Protein AF-A0A2D6X5B0-F1 (afdb_monomer)

Nearest PDB structures (foldseek):
  8q5n-assembly1_B  TM=5.889E-01  e=9.897E-06  Nitrolancea hollandica
  8rpx-assembly2_C  TM=5.430E-01  e=6.728E-06  Nitrolancea hollandica
  8rpx-assembly2_D  TM=4.961E-01  e=2.770E-05  Nitrolancea hollandica
  1ni0-assembly2_B  TM=4.542E-01  e=1.745E-01  Proteus vulgaris
  4cgx-assembly1_B  TM=4.520E-01  e=3.364E+00  Thogotovirus thogotoense

pLDDT: mean 84.43, std 16.23, range [32.66, 96.69]

Solvent-accessible surface area (backbone atoms only — not comparable to full-atom values): 10073 Å² total; per-residue (Å²): 111,49,80,39,44,50,34,72,69,37,53,48,55,39,50,54,46,38,71,76,52,65,63,90,58,93,59,93,46,71,74,66,50,34,41,54,42,47,53,32,46,54,50,48,24,64,71,62,65,33,42,79,40,101,53,90,36,27,38,31,33,29,89,94,61,55,30,26,27,67,44,52,43,80,30,94,62,85,88,55,54,80,43,72,46,70,45,53,54,88,56,71,78,44,75,41,54,26,41,34,35,27,39,31,36,75,85,60,48,35,36,30,46,42,36,43,45,44,46,70,57,42,70,71,69,34,46,78,47,49,53,69,40,69,45,90,83,38,53,99,90,50,86,44,57,36,90,46,44,26,35,33,38,40,38,72,75,32,57,92,60,93,52,72,82,74,44,88,82,64,74,48,77,62,78,83,130

Mean predicted aligned error: 6.84 Å

Radius of gyration: 15.63 Å; Cα contacts (8 Å, |Δi|>4): 320; chains: 1; bounding box: 44×35×38 Å

Structure (mmCIF, N/CA/C/O backbone):
data_AF-A0A2D6X5B0-F1
#
_entry.id   AF-A0A2D6X5B0-F1
#
loop_
_atom_site.group_PDB
_atom_site.id
_atom_site.type_symbol
_atom_site.label_atom_id
_atom_site.label_alt_id
_atom_site.label_comp_id
_atom_site.label_asym_id
_atom_site.label_entity_id
_atom_site.label_seq_id
_atom_site.pdbx_PDB_ins_code
_atom_site.Cartn_x
_atom_site.Cartn_y
_atom_site.Cartn_z
_atom_site.occupancy
_atom_site.B_iso_or_equiv
_atom_site.auth_seq_id
_atom_site.auth_comp_id
_atom_site.auth_asym_id
_atom_site.auth_atom_id
_atom_site.pdbx_PDB_model_num
ATOM 1 N N . MET A 1 1 ? -3.321 9.328 -7.054 1.00 88.69 1 MET A N 1
ATOM 2 C CA . MET A 1 1 ? -2.681 9.208 -5.714 1.00 88.69 1 MET A CA 1
ATOM 3 C C . MET A 1 1 ? -2.961 10.431 -4.836 1.00 88.69 1 MET A C 1
ATOM 5 O O . MET A 1 1 ? -3.151 11.514 -5.377 1.00 88.69 1 MET A O 1
ATOM 9 N N . LYS A 1 2 ? -2.938 10.296 -3.500 1.00 89.88 2 LYS A N 1
ATOM 10 C CA . LYS A 1 2 ? -3.141 11.397 -2.534 1.00 89.88 2 LYS A CA 1
ATOM 11 C C . LYS A 1 2 ? -2.098 11.389 -1.413 1.00 89.88 2 LYS A C 1
ATOM 13 O O . LYS A 1 2 ? -1.840 10.341 -0.833 1.00 89.88 2 LYS A O 1
ATOM 18 N N . LYS A 1 3 ? -1.519 12.555 -1.102 1.00 93.31 3 LYS A N 1
ATOM 19 C CA . LYS A 1 3 ? -0.468 12.740 -0.082 1.00 93.31 3 LYS A CA 1
ATOM 20 C C . LYS A 1 3 ? -1.051 13.098 1.291 1.00 93.31 3 LYS A C 1
ATOM 22 O O . LYS A 1 3 ? -1.929 13.951 1.385 1.00 93.31 3 LYS A O 1
ATOM 27 N N . PHE A 1 4 ? -0.477 12.520 2.342 1.00 92.44 4 PHE A N 1
ATOM 28 C CA . PHE A 1 4 ? -0.793 12.757 3.749 1.00 92.44 4 PHE A CA 1
ATOM 29 C C . PHE A 1 4 ? 0.478 13.109 4.523 1.00 92.44 4 PHE A C 1
ATOM 31 O O . PHE A 1 4 ? 1.520 12.485 4.326 1.00 92.44 4 PHE A O 1
ATOM 38 N N . LYS A 1 5 ? 0.387 14.101 5.416 1.00 94.44 5 LYS A N 1
ATOM 39 C CA . LYS A 1 5 ? 1.411 14.343 6.439 1.00 94.44 5 LYS A CA 1
ATOM 40 C C . LYS A 1 5 ? 1.073 13.524 7.677 1.00 94.44 5 LYS A C 1
ATOM 42 O O . LYS A 1 5 ? -0.063 13.586 8.152 1.00 94.44 5 LYS A O 1
ATOM 47 N N . ILE A 1 6 ? 2.061 12.811 8.198 1.00 92.94 6 ILE A N 1
ATOM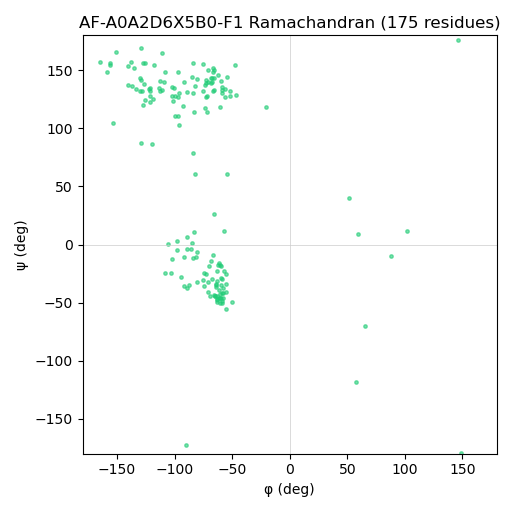 48 C CA . ILE A 1 6 ? 1.942 12.056 9.441 1.00 92.94 6 ILE A CA 1
ATOM 49 C C . ILE A 1 6 ? 2.407 12.964 10.578 1.00 92.94 6 ILE A C 1
ATOM 51 O O . ILE A 1 6 ? 3.533 13.459 10.567 1.00 92.94 6 ILE A O 1
ATOM 55 N N . SER A 1 7 ? 1.521 13.244 11.533 1.00 91.19 7 SER A N 1
ATOM 56 C CA . SER A 1 7 ? 1.882 14.028 12.715 1.00 91.19 7 SER A CA 1
ATOM 57 C C . SER A 1 7 ? 2.710 13.202 13.694 1.00 91.19 7 SER A C 1
ATOM 59 O O . SER A 1 7 ? 2.590 11.976 13.759 1.00 91.19 7 SER A O 1
ATOM 61 N N . SER A 1 8 ? 3.504 13.886 14.518 1.00 90.25 8 SER A N 1
ATOM 62 C CA . SER A 1 8 ? 4.283 13.242 15.576 1.00 90.25 8 SER A CA 1
ATOM 63 C C . SER A 1 8 ? 3.401 12.469 16.560 1.00 90.25 8 SER A C 1
ATOM 65 O O . SER A 1 8 ? 3.785 11.383 16.976 1.00 90.25 8 SER A O 1
ATOM 67 N N . SER A 1 9 ? 2.208 12.978 16.896 1.00 89.38 9 SER A N 1
ATOM 68 C CA .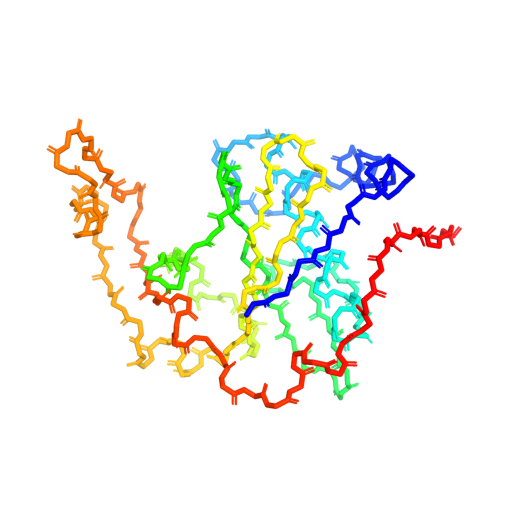 SER A 1 9 ? 1.262 12.283 17.782 1.00 89.38 9 SER A CA 1
ATOM 69 C C . SER A 1 9 ? 0.739 10.986 17.164 1.00 89.38 9 SER A C 1
ATOM 71 O O . SER A 1 9 ? 0.748 9.948 17.819 1.00 89.38 9 SER A O 1
ATOM 73 N N . THR A 1 10 ? 0.369 11.009 15.879 1.00 88.81 10 THR A N 1
ATOM 74 C CA . THR A 1 10 ? -0.033 9.793 15.151 1.00 88.81 10 THR A CA 1
ATOM 75 C C . THR A 1 10 ? 1.101 8.774 15.130 1.00 88.81 10 THR A C 1
ATOM 77 O O . THR A 1 10 ? 0.886 7.598 15.413 1.00 88.81 10 THR A O 1
ATOM 80 N N . LEU A 1 11 ? 2.323 9.222 14.828 1.00 91.19 11 LEU A N 1
ATOM 81 C CA . LEU A 1 11 ? 3.485 8.342 14.771 1.00 91.19 11 LEU A CA 1
ATOM 82 C C . LEU A 1 11 ? 3.811 7.726 16.140 1.00 91.19 11 LEU A C 1
ATOM 84 O O . LEU A 1 11 ? 4.207 6.565 16.197 1.00 91.19 11 LEU A O 1
ATOM 88 N N . LEU A 1 12 ? 3.635 8.472 17.235 1.00 91.00 12 LEU A N 1
ATOM 89 C CA . LEU A 1 12 ? 3.790 7.948 18.596 1.00 91.00 12 LEU A CA 1
ATOM 90 C C . LEU A 1 12 ? 2.764 6.847 18.886 1.00 91.00 12 LEU A C 1
ATOM 92 O O . LEU A 1 12 ? 3.165 5.747 19.258 1.00 91.00 12 LEU A O 1
ATOM 96 N N . ASN A 1 13 ? 1.481 7.087 18.604 1.00 89.50 13 ASN A N 1
ATOM 97 C CA . ASN A 1 13 ? 0.424 6.089 18.804 1.00 89.50 13 ASN A CA 1
ATOM 98 C C . ASN A 1 13 ? 0.680 4.809 17.989 1.00 89.50 13 ASN A C 1
ATOM 100 O O . ASN A 1 13 ? 0.516 3.700 18.494 1.00 89.50 13 ASN A O 1
ATOM 104 N N . ILE A 1 14 ? 1.132 4.951 16.738 1.00 90.50 14 ILE A N 1
ATOM 105 C CA . ILE A 1 14 ? 1.500 3.815 15.881 1.00 90.50 14 ILE A CA 1
ATOM 106 C C . ILE A 1 14 ? 2.681 3.037 16.470 1.00 90.50 14 ILE A C 1
ATOM 108 O O . ILE A 1 14 ? 2.660 1.807 16.496 1.00 90.50 14 ILE A O 1
ATOM 112 N N . LYS A 1 15 ? 3.715 3.736 16.951 1.00 88.62 15 LYS A N 1
ATOM 113 C CA . LYS A 1 15 ? 4.878 3.101 17.584 1.00 88.62 15 LYS A CA 1
ATOM 114 C C . LYS A 1 15 ? 4.497 2.364 18.862 1.00 88.62 15 LYS A C 1
ATOM 116 O O . LYS A 1 15 ? 5.077 1.318 19.134 1.00 88.62 15 LYS A O 1
ATOM 121 N N . ASP A 1 16 ? 3.541 2.876 19.626 1.00 88.19 16 ASP A N 1
ATOM 122 C CA . ASP A 1 16 ? 3.049 2.193 20.819 1.00 88.19 16 ASP A CA 1
ATOM 123 C C . ASP A 1 16 ? 2.220 0.953 20.459 1.00 88.19 16 ASP A C 1
ATOM 125 O O . ASP A 1 16 ? 2.470 -0.110 21.029 1.00 88.19 16 ASP A O 1
ATOM 129 N N . ARG A 1 17 ? 1.361 1.020 19.429 1.00 84.94 17 ARG A N 1
ATOM 130 C CA . ARG A 1 17 ? 0.679 -0.164 18.865 1.00 84.94 17 ARG A CA 1
ATOM 131 C C . ARG A 1 17 ? 1.672 -1.221 18.366 1.00 84.94 17 ARG A C 1
ATOM 133 O O . ARG A 1 17 ? 1.501 -2.401 18.643 1.00 84.94 17 ARG A O 1
ATOM 140 N N . ALA A 1 18 ? 2.751 -0.813 17.697 1.00 84.19 18 ALA A N 1
ATOM 141 C CA . ALA A 1 18 ? 3.801 -1.720 17.216 1.00 84.19 18 ALA A CA 1
ATOM 142 C C . ALA A 1 18 ? 4.564 -2.457 18.326 1.00 84.19 18 ALA A C 1
ATOM 144 O O . ALA A 1 18 ? 5.128 -3.519 18.067 1.00 84.19 18 ALA A O 1
ATOM 145 N N . LYS A 1 19 ? 4.576 -1.932 19.557 1.00 82.19 19 LYS A N 1
ATOM 146 C CA . LYS A 1 19 ? 5.169 -2.623 20.712 1.00 82.19 19 LYS A CA 1
ATOM 147 C C . LYS A 1 19 ? 4.239 -3.684 21.298 1.00 82.19 19 LYS A C 1
ATOM 149 O O . LYS A 1 19 ? 4.732 -4.666 21.844 1.00 82.19 19 LYS A O 1
ATOM 154 N N . THR A 1 20 ? 2.925 -3.469 21.241 1.00 78.00 20 THR A N 1
ATOM 155 C CA . THR A 1 20 ? 1.927 -4.342 21.882 1.00 78.00 20 THR A CA 1
ATOM 156 C C . THR A 1 20 ? 1.410 -5.432 20.949 1.00 78.00 20 THR A C 1
ATOM 158 O O . THR A 1 20 ? 1.177 -6.553 21.390 1.00 78.00 20 THR A O 1
ATOM 161 N N . LEU A 1 21 ? 1.272 -5.114 19.663 1.00 71.94 21 LEU A N 1
ATOM 162 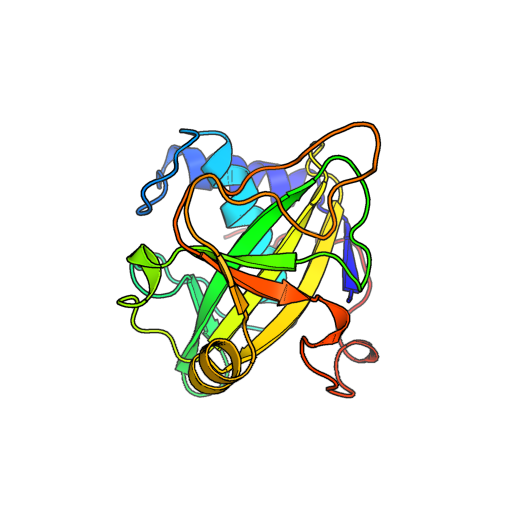C CA . LEU A 1 21 ? 0.821 -6.003 18.599 1.00 71.94 21 LEU A CA 1
ATOM 163 C C . LEU A 1 21 ? 1.948 -6.113 17.565 1.00 71.94 21 LEU A C 1
ATOM 165 O O . LEU A 1 21 ? 1.987 -5.325 16.613 1.00 71.94 21 LEU A O 1
ATOM 169 N N . PRO A 1 22 ? 2.915 -7.033 17.742 1.00 63.28 22 PRO A N 1
ATOM 170 C CA . PRO A 1 22 ? 3.853 -7.343 16.672 1.00 63.28 22 PRO A CA 1
ATOM 171 C C . PRO A 1 22 ? 3.068 -7.858 15.458 1.00 63.28 22 PRO A C 1
ATOM 173 O O . PRO A 1 22 ? 2.090 -8.585 15.626 1.00 63.28 22 PRO A O 1
ATOM 176 N N . LEU A 1 23 ? 3.480 -7.459 14.247 1.00 63.56 23 LEU A N 1
ATOM 177 C CA . LEU A 1 23 ? 2.796 -7.832 13.004 1.00 63.56 23 LEU A CA 1
ATOM 178 C C . LEU A 1 23 ? 2.477 -9.330 12.977 1.00 63.56 23 LEU A C 1
ATOM 180 O O . LEU A 1 23 ? 3.375 -10.159 13.116 1.00 63.56 23 LEU A O 1
ATOM 184 N N . LEU A 1 24 ? 1.216 -9.660 12.696 1.00 59.41 24 LEU A N 1
ATOM 185 C CA . LEU A 1 24 ? 0.770 -11.036 12.449 1.00 59.41 24 LEU A CA 1
ATOM 186 C C . LEU A 1 24 ? 1.355 -11.622 11.147 1.00 59.41 24 LEU A C 1
ATOM 188 O O . LEU A 1 24 ? 1.235 -12.816 10.887 1.00 59.41 24 LEU A O 1
ATOM 192 N N . ASN A 1 25 ? 2.017 -10.793 10.336 1.00 51.88 25 ASN A N 1
ATOM 193 C CA . ASN A 1 25 ? 2.547 -11.160 9.032 1.00 51.88 25 ASN A CA 1
ATOM 194 C C . ASN A 1 25 ? 4.034 -11.520 9.079 1.00 51.88 25 ASN A C 1
ATOM 196 O O . ASN A 1 25 ? 4.799 -10.924 9.835 1.00 51.88 25 ASN A O 1
ATOM 200 N N . ASN A 1 26 ? 4.430 -12.438 8.186 1.00 44.81 26 ASN A N 1
ATOM 201 C CA . ASN A 1 26 ? 5.796 -12.844 7.818 1.00 44.81 26 ASN A CA 1
ATOM 202 C C . ASN A 1 26 ? 6.679 -11.651 7.383 1.00 44.81 26 ASN A C 1
ATOM 204 O O . ASN A 1 26 ? 7.134 -11.563 6.241 1.00 44.81 26 ASN A O 1
ATOM 208 N N . SER A 1 27 ? 6.900 -10.679 8.266 1.00 46.03 27 SER A N 1
ATOM 209 C CA . SER A 1 27 ? 7.685 -9.494 7.973 1.00 46.03 27 SER A CA 1
ATOM 210 C C . SER A 1 27 ? 9.146 -9.925 7.893 1.00 46.03 27 SER A C 1
ATOM 212 O O . SER A 1 27 ? 9.760 -10.315 8.886 1.00 46.03 27 SER A O 1
ATOM 214 N N . ILE A 1 28 ? 9.709 -9.823 6.693 1.00 45.34 28 ILE A N 1
ATOM 215 C CA . ILE A 1 28 ? 11.121 -10.100 6.392 1.00 45.34 28 ILE A CA 1
ATOM 216 C C . ILE A 1 28 ? 12.053 -9.140 7.174 1.00 45.34 28 ILE A C 1
ATOM 218 O O . ILE A 1 28 ? 13.249 -9.385 7.307 1.00 45.34 28 ILE A O 1
ATOM 222 N N . ARG A 1 29 ? 11.512 -8.038 7.719 1.00 43.97 29 ARG A N 1
ATOM 223 C CA . ARG A 1 29 ? 12.222 -6.995 8.470 1.00 43.97 29 ARG A CA 1
ATOM 224 C C . ARG A 1 29 ? 11.502 -6.734 9.794 1.00 43.97 29 ARG A C 1
ATOM 226 O O . ARG A 1 29 ? 10.621 -5.878 9.841 1.00 43.97 29 ARG A O 1
ATOM 233 N N . GLY A 1 30 ? 11.841 -7.495 10.837 1.00 49.28 30 GLY A N 1
ATOM 234 C CA . GLY A 1 30 ? 11.191 -7.407 12.153 1.00 49.28 30 GLY A CA 1
ATOM 235 C C . GLY A 1 30 ? 11.045 -5.974 12.686 1.00 49.28 30 GLY A C 1
ATOM 236 O O . GLY A 1 30 ? 11.825 -5.107 12.322 1.00 49.28 30 GLY A O 1
ATOM 237 N N . GLY A 1 31 ? 10.059 -5.715 13.553 1.00 55.41 31 GLY A N 1
ATOM 238 C CA . GLY A 1 31 ? 9.898 -4.459 14.308 1.00 55.41 31 GLY A CA 1
ATOM 239 C C . GLY A 1 31 ? 9.598 -3.203 13.471 1.00 55.41 31 GLY A C 1
ATOM 240 O O . GLY A 1 31 ? 8.488 -2.681 13.506 1.00 55.41 31 GLY A O 1
ATOM 241 N N . GLU A 1 32 ? 10.577 -2.713 12.707 1.00 60.59 32 GLU A N 1
ATOM 242 C CA . GLU A 1 32 ? 10.473 -1.517 11.856 1.00 60.59 32 GLU A CA 1
ATOM 243 C C . GLU A 1 32 ? 9.453 -1.688 10.723 1.00 60.59 32 GLU A C 1
ATOM 245 O O . GLU A 1 32 ? 8.733 -0.744 10.393 1.00 60.59 32 GLU A O 1
ATOM 250 N N . GLY A 1 33 ? 9.313 -2.908 10.188 1.00 70.75 33 GLY A N 1
ATOM 251 C CA . GLY A 1 33 ? 8.271 -3.226 9.210 1.00 70.75 33 GLY A CA 1
ATOM 252 C C . GLY A 1 33 ? 6.849 -2.997 9.741 1.00 70.75 33 GLY A C 1
ATOM 253 O O . GLY A 1 33 ? 5.966 -2.636 8.963 1.00 70.75 33 GLY A O 1
ATOM 254 N N . ALA A 1 34 ? 6.636 -3.133 11.057 1.00 82.94 34 ALA A N 1
ATOM 255 C CA . ALA A 1 34 ? 5.331 -2.943 11.695 1.00 82.94 34 ALA A CA 1
ATOM 256 C C . ALA A 1 34 ? 4.880 -1.487 11.682 1.00 82.94 34 ALA A C 1
ATOM 258 O O . ALA A 1 34 ? 3.741 -1.195 11.332 1.00 82.94 34 ALA A O 1
ATOM 259 N N . VAL A 1 35 ? 5.787 -0.559 11.997 1.00 90.00 35 VAL A N 1
ATOM 260 C CA . VAL A 1 35 ? 5.473 0.877 12.005 1.00 90.00 35 VAL A CA 1
ATOM 261 C C . VAL A 1 35 ? 5.034 1.335 10.617 1.00 90.00 35 VAL A C 1
ATOM 263 O O . VAL A 1 35 ? 4.017 2.011 10.485 1.00 90.00 35 VAL A O 1
ATOM 266 N N . VAL A 1 36 ? 5.764 0.930 9.573 1.00 92.00 36 VAL A N 1
ATOM 267 C CA . VAL A 1 36 ? 5.423 1.273 8.186 1.00 92.00 36 VAL A CA 1
ATOM 268 C C . VAL A 1 36 ? 4.058 0.706 7.797 1.00 92.00 36 VAL A C 1
ATOM 270 O O . VAL A 1 36 ? 3.246 1.436 7.230 1.00 92.00 36 VAL A O 1
ATOM 273 N N . ALA A 1 37 ? 3.784 -0.561 8.119 1.00 91.50 37 ALA A N 1
ATOM 274 C CA . ALA A 1 37 ? 2.496 -1.193 7.839 1.00 91.50 37 ALA A CA 1
ATOM 275 C C . ALA A 1 37 ? 1.333 -0.452 8.521 1.00 91.50 37 ALA A C 1
ATOM 277 O O . ALA A 1 37 ? 0.381 -0.056 7.850 1.00 91.50 37 ALA A O 1
ATOM 278 N N . TYR A 1 38 ? 1.465 -0.143 9.813 1.00 92.75 38 TYR A N 1
ATOM 279 C CA . TYR A 1 38 ? 0.443 0.566 10.586 1.00 92.75 38 TYR A CA 1
ATOM 280 C C . TYR A 1 38 ? 0.231 2.020 10.149 1.00 92.75 38 TYR A C 1
ATOM 282 O O . TYR A 1 38 ? -0.890 2.521 10.231 1.00 92.75 38 TYR A O 1
ATOM 290 N N . ILE A 1 39 ? 1.255 2.702 9.616 1.00 94.69 39 ILE A N 1
ATOM 291 C CA . ILE A 1 39 ? 1.052 3.990 8.928 1.00 94.69 39 ILE A CA 1
ATOM 292 C C . ILE A 1 39 ? 0.130 3.802 7.718 1.00 94.69 39 ILE A C 1
ATOM 294 O O . ILE A 1 39 ? -0.766 4.618 7.495 1.00 94.69 39 ILE A O 1
ATOM 298 N N . GLY A 1 40 ? 0.332 2.735 6.944 1.00 95.25 40 GLY A N 1
ATOM 299 C CA . GLY A 1 40 ? -0.532 2.388 5.822 1.00 95.25 40 GLY A CA 1
ATOM 300 C C . GLY A 1 40 ? -1.980 2.162 6.238 1.00 95.25 40 GLY A C 1
ATOM 301 O O . GLY A 1 40 ? -2.880 2.778 5.666 1.00 95.25 40 GLY A O 1
ATOM 302 N N . GLU A 1 41 ? -2.200 1.340 7.261 1.00 94.75 41 GLU A N 1
ATOM 303 C CA . GLU A 1 41 ? -3.533 1.059 7.805 1.00 94.75 41 GLU A CA 1
ATOM 304 C C . GLU A 1 41 ? -4.246 2.330 8.275 1.00 94.75 41 GLU A C 1
ATOM 306 O O . GLU A 1 41 ? -5.397 2.562 7.910 1.00 94.75 41 GLU A O 1
ATOM 311 N N . GLU A 1 42 ? -3.564 3.210 9.016 1.00 94.50 42 GLU A N 1
ATOM 312 C CA . GLU A 1 42 ? -4.133 4.484 9.474 1.00 94.50 42 GLU A CA 1
ATOM 313 C C . GLU A 1 42 ? -4.526 5.402 8.306 1.00 94.50 42 GLU A C 1
ATOM 315 O O . GLU A 1 42 ? -5.585 6.042 8.334 1.00 94.50 42 GLU A O 1
ATOM 320 N N . VAL A 1 43 ? -3.709 5.445 7.248 1.00 94.88 43 VAL A N 1
ATOM 321 C CA . VAL A 1 43 ? -4.030 6.192 6.025 1.00 94.88 43 VAL A CA 1
ATOM 322 C C . VAL A 1 43 ? -5.276 5.616 5.357 1.00 94.88 43 VAL A C 1
ATOM 324 O O . VAL A 1 43 ? -6.188 6.375 5.023 1.00 94.88 43 VAL A O 1
ATOM 327 N N . VAL A 1 44 ? -5.352 4.295 5.184 1.00 94.62 44 VAL A N 1
ATOM 328 C CA . VAL A 1 44 ? -6.497 3.633 4.539 1.00 94.62 44 VAL A CA 1
ATOM 329 C C . VAL A 1 44 ? -7.766 3.783 5.374 1.00 94.62 44 VAL A C 1
ATOM 331 O O . VAL A 1 44 ? -8.798 4.173 4.827 1.00 94.62 44 VAL A O 1
ATOM 334 N N . LYS A 1 45 ? -7.685 3.597 6.697 1.00 94.25 45 LYS A N 1
ATOM 335 C CA . LYS 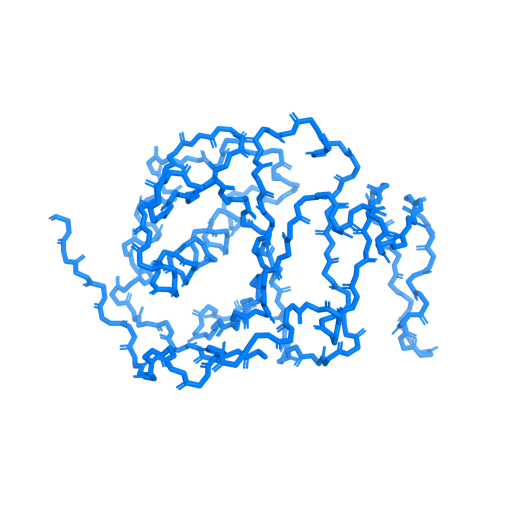A 1 45 ? -8.777 3.854 7.647 1.00 94.25 45 LYS A CA 1
ATOM 336 C C . LYS A 1 45 ? -9.362 5.248 7.438 1.00 94.25 45 LYS A C 1
ATOM 338 O O . LYS A 1 45 ? -10.572 5.397 7.283 1.00 94.25 45 LYS A O 1
ATOM 343 N N . ARG A 1 46 ? -8.510 6.278 7.376 1.00 91.00 46 ARG A N 1
ATOM 344 C CA . ARG A 1 46 ? -8.940 7.669 7.156 1.00 91.00 46 ARG A CA 1
ATOM 345 C C . ARG A 1 46 ? -9.575 7.868 5.782 1.00 91.00 46 ARG A C 1
ATOM 347 O O . ARG A 1 46 ? -10.590 8.554 5.679 1.00 91.00 46 ARG A O 1
ATOM 354 N N . VAL A 1 47 ? -8.967 7.312 4.736 1.00 91.38 47 VAL A N 1
ATOM 355 C CA . VAL A 1 47 ? -9.433 7.447 3.348 1.00 91.38 47 VAL A CA 1
ATOM 356 C C . VAL A 1 47 ? -10.809 6.813 3.163 1.00 91.38 47 VAL A C 1
ATOM 358 O O . VAL A 1 47 ? -11.702 7.448 2.609 1.00 91.38 47 VAL A O 1
ATOM 361 N N . LEU A 1 48 ? -10.991 5.595 3.666 1.00 91.00 48 LEU A N 1
ATOM 362 C CA . LEU A 1 48 ? -12.215 4.816 3.487 1.00 91.00 48 LEU A CA 1
ATOM 363 C C . LEU A 1 48 ? -13.263 5.072 4.576 1.00 91.00 48 LEU A C 1
ATOM 365 O O . LEU A 1 48 ? -14.366 4.542 4.490 1.00 91.00 48 LEU A O 1
ATOM 369 N N . ARG A 1 49 ? -12.933 5.886 5.592 1.00 92.56 49 ARG A N 1
ATOM 370 C CA . ARG A 1 49 ? -13.722 6.032 6.831 1.00 92.56 49 ARG A CA 1
ATOM 371 C C . ARG A 1 49 ? -14.024 4.664 7.456 1.00 92.56 49 ARG A C 1
ATOM 373 O O . ARG A 1 49 ? -15.139 4.402 7.896 1.00 92.56 49 ARG A O 1
ATOM 380 N N . GLY A 1 50 ? -13.019 3.797 7.414 1.00 93.25 50 GLY A N 1
ATOM 381 C CA . GLY A 1 50 ? -13.103 2.420 7.867 1.00 93.25 50 GLY A CA 1
ATOM 382 C C . GLY A 1 50 ? -12.738 2.251 9.336 1.00 93.25 50 GLY A C 1
ATOM 383 O O . GLY A 1 50 ? -12.493 3.215 10.067 1.00 93.25 50 GLY A O 1
ATOM 384 N N . LYS A 1 51 ? -12.650 0.990 9.738 1.00 95.25 51 LYS A N 1
ATOM 385 C CA . LYS A 1 51 ? -12.179 0.519 11.034 1.00 95.25 51 LYS A CA 1
ATOM 386 C C . LYS A 1 51 ? -11.008 -0.430 10.803 1.00 95.25 51 LYS A C 1
ATOM 388 O O . LYS A 1 51 ? -11.076 -1.272 9.916 1.00 95.25 51 LYS A O 1
ATOM 393 N N . ILE A 1 52 ? -9.937 -0.252 11.573 1.00 93.38 52 ILE A N 1
ATOM 394 C CA . ILE A 1 52 ? -8.809 -1.187 11.568 1.00 93.38 52 ILE A CA 1
ATOM 395 C C . ILE A 1 52 ? -9.233 -2.465 12.288 1.00 93.38 52 ILE A C 1
ATOM 397 O O . ILE A 1 52 ? -9.905 -2.403 13.320 1.00 93.38 52 ILE A O 1
ATOM 401 N N . GLU A 1 53 ? -8.836 -3.598 11.731 1.00 90.94 53 GLU A N 1
ATOM 402 C CA . GLU A 1 53 ? -9.101 -4.933 12.240 1.00 90.94 53 GLU A CA 1
ATOM 403 C C . GLU A 1 53 ? -7.761 -5.661 12.381 1.00 90.94 53 GLU A C 1
ATOM 405 O O . GLU A 1 53 ? -7.008 -5.776 11.420 1.00 90.94 53 GLU A O 1
ATOM 410 N N . ASP A 1 54 ? -7.450 -6.161 13.576 1.00 82.88 54 ASP A N 1
ATOM 411 C CA . ASP A 1 54 ? -6.203 -6.890 13.838 1.00 82.88 54 ASP A CA 1
ATOM 412 C C . ASP A 1 54 ? -6.341 -8.366 13.410 1.00 82.88 54 ASP A C 1
ATOM 414 O O . ASP A 1 54 ? -6.288 -9.279 14.238 1.00 82.88 54 ASP A O 1
ATOM 418 N N . THR A 1 55 ? -6.597 -8.612 12.119 1.00 84.25 55 THR A N 1
ATOM 419 C CA . THR A 1 55 ? -6.777 -9.967 11.566 1.00 84.25 55 THR A CA 1
ATOM 420 C C . THR A 1 55 ? -5.630 -10.380 10.653 1.00 84.25 55 THR A C 1
ATOM 422 O O . THR A 1 55 ? -4.829 -9.563 10.214 1.00 84.25 55 THR A O 1
ATOM 425 N N . TYR A 1 56 ? -5.540 -11.679 10.368 1.00 79.25 56 TYR A N 1
ATOM 426 C CA . TYR A 1 56 ? -4.549 -12.205 9.430 1.00 79.25 56 TYR A CA 1
ATOM 427 C C . TYR A 1 56 ? -4.906 -11.920 7.960 1.00 79.25 56 TYR A C 1
ATOM 429 O O . TYR A 1 56 ? -4.021 -11.792 7.116 1.00 79.25 56 TYR A O 1
ATOM 437 N N . ASP A 1 57 ? -6.197 -11.843 7.638 1.00 84.56 57 ASP A N 1
ATOM 438 C CA . ASP A 1 57 ? -6.687 -11.854 6.257 1.00 84.56 57 ASP A CA 1
ATOM 439 C C . ASP A 1 57 ? -6.900 -10.456 5.665 1.00 84.56 57 ASP A C 1
ATOM 441 O O . ASP A 1 57 ? -6.822 -10.273 4.451 1.00 84.56 57 ASP A O 1
ATOM 445 N N . TYR A 1 58 ? -7.184 -9.471 6.511 1.00 91.44 58 TYR A N 1
ATOM 446 C CA . TYR A 1 58 ? -7.459 -8.092 6.121 1.00 91.44 58 TYR A CA 1
ATOM 447 C C . TYR A 1 58 ? -7.171 -7.141 7.284 1.00 91.44 58 TYR A C 1
ATOM 449 O O . TYR A 1 58 ? -7.289 -7.517 8.451 1.00 91.44 58 TYR A O 1
ATOM 457 N N . ASP A 1 59 ? -6.865 -5.886 6.962 1.00 93.06 59 ASP A N 1
ATOM 458 C CA . ASP A 1 59 ? -6.456 -4.894 7.960 1.00 93.06 59 ASP A CA 1
ATOM 459 C C . ASP A 1 59 ? -7.533 -3.834 8.215 1.00 93.06 59 ASP A C 1
ATOM 461 O O . ASP A 1 59 ? -7.549 -3.199 9.266 1.00 93.06 59 ASP A O 1
ATOM 465 N N . VAL A 1 60 ? -8.433 -3.590 7.253 1.00 95.00 60 VAL A N 1
ATOM 466 C CA . VAL A 1 60 ? -9.476 -2.559 7.364 1.00 95.00 60 VAL A CA 1
ATOM 467 C C . VAL A 1 60 ? -10.816 -3.080 6.861 1.00 95.00 60 VAL A C 1
ATOM 469 O O . VAL A 1 60 ? -10.896 -3.676 5.792 1.00 95.00 60 VAL A O 1
ATOM 472 N N . THR A 1 61 ? -11.892 -2.787 7.588 1.00 96.62 61 THR A N 1
ATOM 473 C CA . THR A 1 61 ? -13.266 -2.895 7.080 1.00 96.62 61 THR A CA 1
ATOM 474 C C . THR A 1 61 ? -13.867 -1.512 6.872 1.00 96.62 61 THR A C 1
ATOM 476 O O . THR A 1 61 ? -13.524 -0.560 7.576 1.00 96.62 61 THR A O 1
ATOM 479 N N . TYR A 1 62 ? -1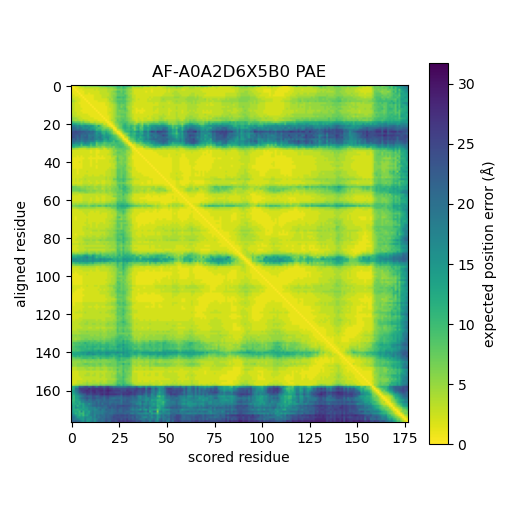4.756 -1.350 5.895 1.00 94.81 62 TYR A N 1
ATOM 480 C CA . TYR A 1 62 ? -15.471 -0.088 5.693 1.00 94.81 62 TYR A CA 1
ATOM 481 C C . TYR A 1 62 ? -16.855 -0.307 5.074 1.00 94.81 62 TYR A C 1
ATOM 483 O O . TYR A 1 62 ? -17.158 -1.384 4.564 1.00 94.81 62 TYR A O 1
ATOM 491 N N . GLY A 1 63 ? -17.697 0.730 5.130 1.00 91.38 63 GLY A N 1
ATOM 492 C CA . GLY A 1 63 ? -19.024 0.713 4.514 1.00 91.38 63 GLY A CA 1
ATOM 493 C C . GLY A 1 63 ? -19.902 -0.428 5.031 1.00 91.38 63 GLY A C 1
ATOM 494 O O . GLY A 1 63 ? -20.218 -0.490 6.215 1.00 91.38 63 GLY A O 1
ATOM 495 N N . ASP A 1 64 ? -20.293 -1.313 4.121 1.00 89.31 64 ASP A N 1
ATOM 496 C CA . ASP A 1 64 ? -21.145 -2.486 4.336 1.00 89.31 64 ASP A CA 1
ATOM 497 C C . ASP A 1 64 ? -20.396 -3.727 4.858 1.00 89.31 64 ASP A C 1
ATOM 499 O O . ASP A 1 64 ? -20.966 -4.814 4.918 1.00 89.31 64 ASP A O 1
ATOM 503 N N . GLY A 1 65 ? -19.136 -3.568 5.270 1.00 94.19 65 GLY A N 1
ATOM 504 C CA . GLY A 1 65 ? -18.295 -4.661 5.758 1.00 94.19 65 GLY A CA 1
ATOM 505 C C . GLY A 1 65 ? -17.283 -5.168 4.735 1.00 94.19 65 GLY A C 1
ATOM 506 O O . GLY A 1 65 ? -16.659 -6.197 4.984 1.00 94.19 65 GLY A O 1
ATOM 507 N N . THR A 1 66 ? -17.090 -4.444 3.628 1.00 95.88 66 THR A N 1
ATOM 508 C CA . THR A 1 66 ? -16.021 -4.714 2.657 1.00 95.88 66 THR A CA 1
ATOM 509 C C . THR A 1 66 ? -14.663 -4.803 3.365 1.00 95.88 66 THR A C 1
ATOM 511 O O . THR A 1 66 ? -14.285 -3.889 4.107 1.00 95.88 66 THR A O 1
ATOM 514 N N . LYS A 1 67 ? -13.926 -5.892 3.124 1.00 96.69 67 LYS A N 1
ATOM 515 C CA . LYS A 1 67 ? -12.633 -6.217 3.742 1.00 96.69 67 LYS A CA 1
ATOM 516 C C . LYS A 1 67 ? -11.470 -5.806 2.849 1.00 96.69 67 LYS A C 1
ATOM 518 O O . LYS A 1 67 ? -11.381 -6.214 1.691 1.00 96.69 67 LYS A O 1
ATOM 523 N N . VAL A 1 68 ? -10.541 -5.044 3.409 1.00 95.38 68 VAL A N 1
ATOM 524 C CA . VAL A 1 68 ? -9.405 -4.461 2.695 1.00 95.38 68 VAL A CA 1
ATOM 525 C C . VAL A 1 68 ? -8.100 -4.920 3.317 1.00 95.38 68 VAL A C 1
ATOM 527 O O . VAL A 1 68 ? -7.875 -4.748 4.514 1.00 95.38 68 VAL A O 1
ATOM 530 N N . ASP A 1 69 ? -7.219 -5.439 2.475 1.00 94.94 69 ASP A N 1
ATOM 531 C CA . ASP A 1 69 ? -5.843 -5.778 2.821 1.00 94.94 69 ASP A CA 1
ATOM 532 C C . ASP A 1 69 ? -4.901 -4.675 2.308 1.00 94.94 69 ASP A C 1
ATOM 534 O O . ASP A 1 69 ? -4.916 -4.287 1.130 1.00 94.94 69 ASP A O 1
ATOM 538 N N . VAL A 1 70 ? -4.124 -4.102 3.218 1.00 94.62 70 VAL A N 1
ATOM 539 C CA . VAL A 1 70 ? -3.336 -2.891 3.026 1.00 94.62 70 VAL A CA 1
ATOM 540 C C . VAL A 1 70 ? -1.889 -3.257 2.735 1.00 94.62 70 VAL A C 1
ATOM 542 O O . VAL A 1 70 ? -1.105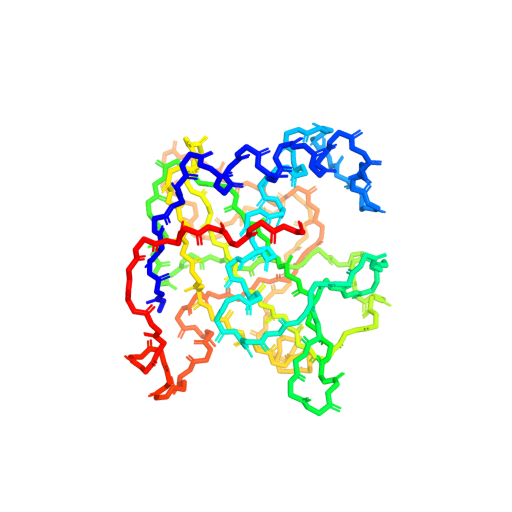 -3.670 3.587 1.00 94.62 70 VAL A O 1
ATOM 545 N N . LYS A 1 71 ? -1.476 -3.016 1.494 1.00 94.12 71 LYS A N 1
ATOM 546 C CA . LYS A 1 71 ? -0.103 -3.246 1.050 1.00 94.12 71 LYS A CA 1
ATOM 547 C C . LYS A 1 71 ? 0.693 -1.955 1.105 1.00 94.12 71 LYS A C 1
ATOM 549 O O . LYS A 1 71 ? 0.494 -1.036 0.304 1.00 94.12 71 LYS A O 1
ATOM 554 N N . THR A 1 72 ? 1.639 -1.906 2.038 1.00 94.25 72 THR A N 1
ATOM 555 C CA . THR A 1 72 ? 2.459 -0.716 2.276 1.00 94.25 72 THR A CA 1
ATOM 556 C C . THR A 1 72 ? 3.906 -0.929 1.859 1.00 94.25 72 THR A C 1
ATOM 558 O O . THR A 1 72 ? 4.528 -1.932 2.205 1.00 94.25 72 THR A O 1
ATOM 561 N N . LYS A 1 73 ? 4.466 0.043 1.132 1.00 92.12 73 LYS A N 1
ATOM 562 C CA . LYS A 1 73 ? 5.874 0.047 0.716 1.00 92.12 73 LYS A CA 1
ATOM 563 C C . LYS A 1 73 ? 6.595 1.286 1.232 1.00 92.12 73 LYS A C 1
ATOM 565 O O . LYS A 1 73 ? 6.213 2.413 0.915 1.00 92.12 73 LYS A O 1
ATOM 570 N N . GLU A 1 74 ? 7.668 1.076 1.984 1.00 93.38 74 GLU A N 1
ATOM 571 C CA . GLU A 1 74 ? 8.588 2.149 2.362 1.00 93.38 74 GLU A CA 1
ATOM 572 C C . GLU A 1 74 ? 9.410 2.608 1.146 1.00 93.38 74 GLU A C 1
ATOM 574 O O . GLU A 1 74 ? 9.823 1.796 0.310 1.00 93.38 74 GLU A O 1
ATOM 579 N N . ARG A 1 75 ? 9.634 3.918 1.020 1.00 91.88 75 ARG A N 1
ATOM 580 C CA . ARG A 1 75 ? 10.379 4.537 -0.081 1.00 91.88 75 ARG A CA 1
ATOM 581 C C . ARG A 1 75 ? 11.267 5.666 0.428 1.00 91.88 75 ARG A C 1
ATOM 583 O O . ARG A 1 75 ? 10.946 6.328 1.403 1.00 91.88 75 ARG A O 1
ATOM 590 N N . THR A 1 76 ? 12.352 5.938 -0.287 1.00 92.50 76 THR A N 1
ATOM 591 C CA . THR A 1 76 ? 13.233 7.099 -0.050 1.00 92.50 76 THR A CA 1
ATOM 592 C C . THR A 1 76 ? 12.843 8.324 -0.880 1.00 92.50 76 THR A C 1
ATOM 594 O O . THR A 1 76 ? 13.362 9.415 -0.667 1.00 92.50 76 THR A O 1
ATOM 597 N N . VAL A 1 77 ? 11.936 8.151 -1.847 1.00 91.56 77 VAL A N 1
ATOM 598 C CA . VAL A 1 77 ? 11.459 9.197 -2.759 1.00 91.56 77 VAL A CA 1
ATOM 599 C C . VAL A 1 77 ? 9.943 9.091 -2.953 1.00 91.56 77 VAL A C 1
ATOM 601 O O . VAL A 1 77 ? 9.386 7.999 -2.785 1.00 91.56 77 VAL A O 1
ATOM 604 N N . PRO A 1 78 ? 9.262 10.186 -3.347 1.00 94.56 78 PRO A N 1
ATOM 605 C CA . PRO A 1 78 ? 7.847 10.139 -3.695 1.00 94.56 78 PRO A CA 1
ATOM 606 C C . PRO A 1 78 ? 7.544 9.086 -4.779 1.00 94.56 78 PRO A C 1
ATOM 608 O O . PRO A 1 78 ? 8.358 8.890 -5.691 1.00 94.56 78 PRO A O 1
ATOM 611 N N . PRO A 1 79 ? 6.384 8.408 -4.705 1.00 93.50 79 PRO A N 1
ATOM 612 C CA . PRO A 1 79 ? 5.974 7.455 -5.728 1.00 93.50 79 PRO A CA 1
ATOM 613 C C . PRO A 1 79 ? 5.681 8.158 -7.063 1.00 93.50 79 PRO A C 1
ATOM 615 O O . PRO A 1 79 ? 5.276 9.321 -7.090 1.00 93.50 79 PRO A O 1
ATOM 618 N N . ARG A 1 80 ? 5.866 7.433 -8.169 1.00 91.69 80 ARG A N 1
ATOM 619 C CA . ARG A 1 80 ? 5.501 7.855 -9.530 1.00 91.69 80 ARG A CA 1
ATOM 620 C C . ARG A 1 80 ? 4.466 6.900 -10.100 1.00 91.69 80 ARG A C 1
ATOM 622 O O . ARG A 1 80 ? 4.439 5.742 -9.706 1.00 91.69 80 ARG A O 1
ATOM 629 N N . GLU A 1 81 ? 3.657 7.359 -11.045 1.00 90.12 81 GLU A N 1
ATOM 630 C CA . GLU A 1 81 ? 2.553 6.565 -11.604 1.00 90.12 81 GLU A CA 1
ATOM 631 C C . GLU A 1 81 ? 3.000 5.242 -12.241 1.00 90.12 81 GLU A C 1
ATOM 633 O O . GLU A 1 81 ? 2.271 4.257 -12.195 1.00 90.12 81 GLU A O 1
ATOM 638 N N . ASN A 1 82 ? 4.217 5.182 -12.781 1.00 89.50 82 ASN A N 1
ATOM 639 C CA . ASN A 1 82 ? 4.765 3.959 -13.359 1.00 89.50 82 ASN A CA 1
ATOM 640 C C . ASN A 1 82 ? 5.333 2.977 -12.320 1.00 89.50 82 ASN A C 1
ATOM 642 O O . ASN A 1 82 ? 5.726 1.882 -12.693 1.00 89.50 82 ASN A O 1
ATOM 646 N N . TYR A 1 83 ? 5.416 3.332 -11.034 1.00 91.38 83 TYR A N 1
ATOM 647 C CA . TYR A 1 83 ? 5.961 2.415 -10.031 1.00 91.38 83 TYR A CA 1
ATOM 648 C C . TYR A 1 83 ? 4.992 1.272 -9.734 1.00 91.38 83 TYR A C 1
ATOM 650 O O . TYR A 1 83 ? 3.790 1.487 -9.585 1.00 91.38 83 TYR A O 1
ATOM 658 N N . ASN A 1 84 ? 5.542 0.073 -9.545 1.00 92.06 84 ASN A N 1
ATOM 659 C CA . ASN A 1 84 ? 4.767 -1.114 -9.209 1.00 92.06 84 ASN A CA 1
ATOM 660 C C . ASN A 1 84 ? 4.261 -1.108 -7.754 1.00 92.06 84 ASN A C 1
ATOM 662 O O . ASN A 1 84 ? 4.983 -0.762 -6.803 1.00 92.06 84 ASN A O 1
ATOM 666 N N . CYS A 1 85 ? 3.004 -1.522 -7.617 1.00 94.31 85 CYS A N 1
ATOM 667 C CA . CYS A 1 85 ? 2.344 -1.985 -6.406 1.00 94.31 85 CYS A CA 1
ATOM 668 C C . CYS A 1 85 ? 2.340 -3.513 -6.421 1.00 94.31 85 CYS A C 1
ATOM 670 O O . CYS A 1 85 ? 1.936 -4.116 -7.414 1.00 94.31 85 CYS A O 1
ATOM 672 N N . THR A 1 86 ? 2.815 -4.125 -5.338 1.00 92.94 86 THR A N 1
ATOM 673 C CA . THR A 1 86 ? 3.196 -5.540 -5.318 1.00 92.94 86 THR A CA 1
ATOM 674 C C . THR A 1 86 ? 2.391 -6.304 -4.272 1.00 92.94 86 THR A C 1
ATOM 676 O O . THR A 1 86 ? 2.283 -5.851 -3.132 1.00 92.94 86 THR A O 1
ATOM 679 N N . VAL A 1 87 ? 1.886 -7.481 -4.639 1.00 93.25 87 VAL A N 1
ATOM 680 C CA . VAL A 1 87 ? 1.332 -8.490 -3.723 1.00 93.25 87 VAL A CA 1
ATOM 681 C C . VAL A 1 87 ? 2.170 -9.755 -3.875 1.00 93.25 87 VAL A C 1
ATOM 683 O O . VAL A 1 87 ? 2.350 -10.242 -4.989 1.00 93.25 87 VAL A O 1
ATOM 686 N N . ALA A 1 88 ? 2.719 -10.273 -2.776 1.00 89.88 88 ALA A N 1
ATOM 687 C CA . ALA A 1 88 ? 3.472 -11.524 -2.811 1.00 89.88 88 ALA A CA 1
ATOM 688 C C . ALA A 1 88 ? 2.541 -12.714 -3.104 1.00 89.88 88 ALA A C 1
ATOM 690 O O . ALA A 1 88 ? 1.415 -12.750 -2.612 1.00 89.88 88 ALA A O 1
ATOM 691 N N . ASP A 1 89 ? 2.999 -13.700 -3.874 1.00 87.62 89 ASP A N 1
ATOM 692 C CA . ASP A 1 89 ? 2.175 -14.843 -4.300 1.00 87.62 89 ASP A CA 1
ATOM 693 C C . ASP A 1 89 ? 1.696 -15.698 -3.113 1.00 87.62 89 ASP A C 1
ATOM 695 O O . ASP A 1 89 ? 0.564 -16.182 -3.095 1.00 87.62 89 ASP A O 1
ATOM 699 N N . PHE A 1 90 ? 2.482 -15.776 -2.035 1.00 80.75 90 PHE A N 1
ATOM 700 C CA . PHE A 1 90 ? 2.069 -16.474 -0.815 1.00 80.75 90 PHE A CA 1
ATOM 701 C C . PHE A 1 90 ? 0.911 -15.786 -0.060 1.00 80.75 90 PHE A C 1
ATOM 703 O O . PHE A 1 90 ? 0.277 -16.429 0.777 1.00 80.75 90 PHE A O 1
ATOM 710 N N . ASN A 1 91 ? 0.583 -14.524 -0.376 1.00 73.12 91 ASN A N 1
ATOM 711 C CA . ASN A 1 91 ? -0.565 -13.797 0.187 1.00 73.12 91 ASN A CA 1
ATOM 712 C C . ASN A 1 91 ? -1.879 -14.049 -0.575 1.00 73.12 91 ASN A C 1
ATOM 714 O O . ASN A 1 91 ? -2.930 -13.571 -0.153 1.00 73.12 91 ASN A O 1
ATOM 718 N N . THR A 1 92 ? -1.867 -14.809 -1.676 1.00 68.62 92 THR A N 1
ATOM 719 C CA . THR A 1 92 ? -3.074 -15.097 -2.483 1.00 68.62 92 THR A CA 1
ATOM 720 C C . THR A 1 92 ? -4.221 -15.719 -1.676 1.00 68.62 92 THR A C 1
ATOM 722 O O . THR A 1 92 ? -5.391 -15.536 -2.025 1.00 68.62 92 THR A O 1
ATOM 725 N N . LYS A 1 93 ? -3.897 -16.395 -0.568 1.00 76.38 93 LYS A N 1
ATOM 726 C CA . LYS A 1 93 ? -4.841 -17.081 0.328 1.00 76.38 93 LYS A CA 1
ATOM 727 C C . LYS A 1 93 ? -5.548 -16.179 1.343 1.00 76.38 93 LYS A C 1
ATOM 729 O O . LYS A 1 93 ? -6.462 -16.663 1.991 1.00 76.38 93 LYS A O 1
ATOM 734 N N . GLN A 1 94 ? -5.134 -14.921 1.500 1.00 78.69 94 GLN A N 1
ATOM 735 C CA . GLN A 1 94 ? -5.778 -14.009 2.450 1.00 78.69 94 GLN A CA 1
ATOM 736 C C . GLN A 1 94 ? -7.216 -13.691 2.015 1.00 78.69 94 GLN A C 1
ATOM 738 O O . GLN A 1 94 ? -7.455 -13.352 0.851 1.00 78.69 94 GLN A O 1
ATOM 743 N N . GLU A 1 95 ? -8.168 -13.785 2.937 1.00 87.62 95 GLU A N 1
ATOM 744 C CA . GLU A 1 95 ? -9.598 -13.559 2.685 1.00 87.62 95 GLU A CA 1
ATOM 745 C C . GLU A 1 95 ? -9.979 -12.065 2.761 1.00 87.62 95 GLU A C 1
ATOM 747 O O . GLU A 1 95 ? -10.551 -11.590 3.745 1.00 87.62 95 GLU A O 1
ATOM 752 N N . CYS A 1 96 ? -9.676 -11.323 1.691 1.00 93.81 96 CYS A N 1
ATOM 753 C CA . CYS A 1 96 ? -10.052 -9.919 1.497 1.00 93.81 96 CYS A CA 1
ATOM 754 C C . CYS A 1 96 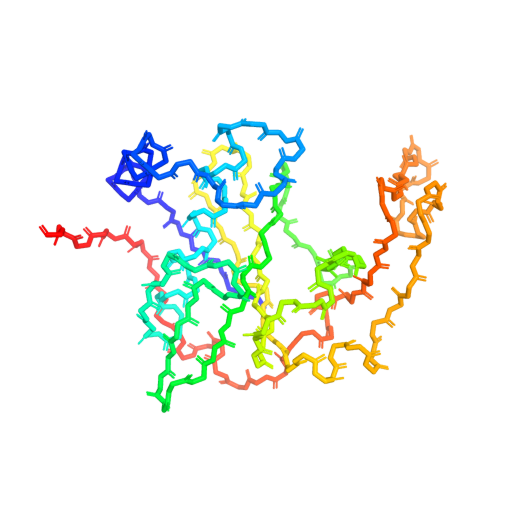? -10.795 -9.686 0.168 1.00 93.81 96 CYS A C 1
ATOM 756 O O . CYS A 1 96 ? -10.636 -10.444 -0.796 1.00 93.81 96 CYS A O 1
ATOM 758 N N . ASP A 1 97 ? -11.581 -8.609 0.108 1.00 95.44 97 ASP A N 1
ATOM 759 C CA . ASP A 1 97 ? -12.342 -8.209 -1.081 1.00 95.44 97 ASP A CA 1
ATOM 760 C C . ASP A 1 97 ? -11.521 -7.278 -1.988 1.00 95.44 97 ASP A C 1
ATOM 762 O O . ASP A 1 97 ? -11.576 -7.364 -3.221 1.00 95.44 97 ASP A O 1
ATOM 766 N N . GLU A 1 98 ? -10.726 -6.393 -1.382 1.00 95.25 98 GLU A N 1
ATOM 767 C CA . GLU A 1 98 ? -9.940 -5.369 -2.070 1.00 95.25 98 GLU A CA 1
ATOM 768 C C . GLU A 1 98 ? -8.510 -5.270 -1.525 1.00 95.25 98 GLU A C 1
ATOM 770 O O . GLU A 1 98 ? -8.251 -5.480 -0.338 1.00 95.25 98 GLU A O 1
ATOM 775 N N . TYR A 1 99 ? -7.588 -4.849 -2.393 1.00 95.56 99 TYR A N 1
ATOM 776 C CA . TYR A 1 99 ? -6.269 -4.375 -1.987 1.00 95.56 99 TYR A CA 1
ATOM 777 C C . TYR A 1 99 ? -6.239 -2.850 -1.985 1.00 95.56 99 TYR A C 1
ATOM 779 O O . TYR A 1 99 ? -6.652 -2.214 -2.957 1.00 95.56 99 TYR A O 1
ATOM 787 N N . ALA A 1 100 ? -5.683 -2.260 -0.929 1.00 95.81 100 ALA A N 1
ATOM 788 C CA . ALA A 1 100 ? -5.346 -0.842 -0.878 1.00 95.81 100 ALA A CA 1
ATOM 789 C C . ALA A 1 100 ? -3.829 -0.666 -0.798 1.00 95.81 100 ALA A C 1
ATOM 791 O O . ALA A 1 100 ? -3.159 -1.325 -0.008 1.00 95.81 100 ALA A O 1
ATOM 792 N N . PHE A 1 101 ? -3.281 0.251 -1.594 1.00 96.25 101 PHE A N 1
ATOM 793 C CA . PHE A 1 101 ? -1.836 0.438 -1.687 1.00 96.25 101 PHE A CA 1
ATOM 794 C C . PHE A 1 101 ? -1.397 1.779 -1.111 1.00 96.25 101 PHE A C 1
ATOM 796 O O . PHE A 1 101 ? -1.936 2.837 -1.456 1.00 96.25 101 PHE A O 1
ATOM 803 N N . VAL A 1 102 ? -0.364 1.742 -0.270 1.00 96.69 102 VAL A N 1
ATOM 804 C CA . VAL A 1 102 ? 0.221 2.929 0.360 1.00 96.69 102 VAL A CA 1
ATOM 805 C C . VAL A 1 102 ? 1.734 2.947 0.159 1.00 96.69 102 VAL A C 1
ATOM 807 O O . VAL A 1 102 ? 2.415 1.924 0.212 1.00 96.69 102 VAL A O 1
ATOM 810 N N . SER A 1 103 ? 2.294 4.131 -0.083 1.00 95.81 103 SER A N 1
ATOM 811 C CA . SER A 1 103 ? 3.735 4.366 0.056 1.00 95.81 103 SER A CA 1
ATOM 812 C C . SER A 1 103 ? 4.019 5.252 1.252 1.00 95.81 103 SER A C 1
ATOM 814 O O . SER A 1 103 ? 3.312 6.231 1.461 1.00 95.81 103 SER A O 1
ATOM 816 N N . VAL A 1 104 ? 5.072 4.944 1.998 1.00 96.25 104 VAL A N 1
ATOM 817 C CA . VAL A 1 104 ? 5.506 5.717 3.168 1.00 96.25 104 VAL A CA 1
ATOM 818 C C . VAL A 1 104 ? 6.937 6.180 2.933 1.00 96.25 104 VAL A C 1
ATOM 820 O O . VAL A 1 104 ? 7.774 5.391 2.499 1.00 96.25 104 VAL A O 1
ATOM 823 N N . LEU A 1 105 ? 7.213 7.463 3.163 1.00 96.06 105 LEU A N 1
ATOM 824 C CA . LEU A 1 105 ? 8.579 7.981 3.136 1.00 96.06 105 LEU A CA 1
ATOM 825 C C . LEU A 1 105 ? 9.350 7.382 4.319 1.00 96.06 105 LEU A C 1
ATOM 827 O O . LEU A 1 105 ? 8.796 7.271 5.405 1.00 96.06 105 LEU A O 1
ATOM 831 N N . ASN A 1 106 ? 10.606 7.003 4.125 1.00 93.88 106 ASN A N 1
ATOM 832 C CA . ASN A 1 106 ? 11.439 6.329 5.128 1.00 93.88 106 ASN A CA 1
ATOM 833 C C . ASN A 1 106 ? 11.682 7.131 6.422 1.00 93.88 106 ASN A C 1
ATOM 835 O O . ASN A 1 106 ? 12.067 6.556 7.432 1.00 93.88 106 ASN A O 1
ATOM 839 N N . ASP A 1 107 ? 11.454 8.445 6.413 1.00 93.81 107 ASP A N 1
ATOM 840 C CA . ASP A 1 107 ? 11.449 9.283 7.621 1.00 93.81 107 ASP A CA 1
ATOM 841 C C . ASP A 1 107 ? 10.091 9.296 8.359 1.00 93.81 107 ASP A C 1
ATOM 843 O O . ASP A 1 107 ? 9.921 9.995 9.358 1.00 93.81 107 ASP A O 1
ATOM 847 N N . HIS A 1 108 ? 9.113 8.546 7.842 1.00 94.38 108 HIS A N 1
ATOM 848 C CA . HIS A 1 108 ? 7.729 8.398 8.303 1.00 94.38 108 HIS A CA 1
ATOM 849 C C . HIS A 1 108 ? 6.918 9.700 8.345 1.00 94.38 108 HIS A C 1
ATOM 851 O O . HIS A 1 108 ? 5.789 9.700 8.825 1.00 94.38 108 HIS A O 1
ATOM 857 N N . SER A 1 109 ? 7.436 10.804 7.797 1.00 94.50 109 SER A N 1
ATOM 858 C CA . SER A 1 109 ? 6.778 12.119 7.811 1.00 94.50 109 SER A CA 1
ATOM 859 C C . SER A 1 109 ? 5.605 12.216 6.835 1.00 94.50 109 SER A C 1
ATOM 861 O O . SER A 1 109 ? 4.709 13.056 6.981 1.00 94.50 109 SER A O 1
ATOM 863 N N . THR A 1 110 ? 5.629 11.384 5.794 1.00 95.94 110 THR A N 1
ATOM 864 C CA . THR A 1 110 ? 4.726 11.475 4.651 1.00 95.94 110 THR A CA 1
ATOM 865 C C . THR A 1 110 ? 4.297 10.092 4.190 1.00 95.94 110 THR A C 1
ATOM 867 O O . THR A 1 110 ? 5.125 9.198 4.028 1.00 95.94 110 THR A O 1
ATOM 870 N N . ALA A 1 111 ? 3.011 9.954 3.884 1.00 96.69 111 ALA A N 1
ATOM 871 C CA . ALA A 1 111 ? 2.465 8.790 3.204 1.00 96.69 111 ALA A CA 1
ATOM 872 C C . ALA A 1 111 ? 1.655 9.200 1.968 1.00 96.69 111 ALA A C 1
ATOM 874 O O . ALA A 1 111 ? 1.147 10.319 1.873 1.00 96.69 111 ALA A O 1
ATOM 875 N N . TRP A 1 112 ? 1.517 8.286 1.015 1.00 96.50 112 TRP A N 1
ATOM 876 C CA . TRP A 1 112 ? 0.704 8.450 -0.182 1.00 96.50 112 TRP A CA 1
ATOM 877 C C . TRP A 1 112 ? -0.245 7.272 -0.319 1.00 96.50 112 TRP A C 1
ATOM 879 O O . TRP A 1 112 ? 0.206 6.142 -0.490 1.00 96.50 112 TRP A O 1
ATOM 889 N N . TYR A 1 113 ? -1.544 7.550 -0.315 1.00 95.62 113 TYR A N 1
ATOM 890 C CA . TYR A 1 113 ? -2.543 6.595 -0.772 1.00 95.62 113 TYR A CA 1
ATOM 891 C C . TYR A 1 113 ? -2.481 6.524 -2.298 1.00 95.62 113 TYR A C 1
ATOM 893 O O . TYR A 1 113 ? -2.675 7.533 -2.989 1.00 95.62 113 TYR A O 1
ATOM 901 N N . LEU A 1 114 ? -2.141 5.353 -2.825 1.00 95.00 114 LEU A N 1
ATOM 902 C CA . LEU A 1 114 ? -1.883 5.163 -4.251 1.00 95.00 114 LEU A CA 1
ATOM 903 C C . LEU A 1 114 ? -3.173 4.852 -5.006 1.00 95.00 114 LEU A C 1
ATOM 905 O O . LEU A 1 114 ? -3.353 5.341 -6.116 1.00 95.00 114 LEU A O 1
ATOM 909 N N . GLY A 1 115 ? -4.074 4.126 -4.351 1.00 94.06 115 GLY A N 1
ATOM 910 C CA . GLY A 1 115 ? -5.362 3.691 -4.864 1.00 94.06 115 GLY A CA 1
ATOM 911 C C . GLY A 1 115 ? -5.753 2.356 -4.237 1.00 94.06 115 GLY A C 1
ATOM 912 O O . GLY A 1 115 ? -5.011 1.795 -3.422 1.00 94.06 115 GLY A O 1
ATOM 913 N N . LYS A 1 116 ? -6.913 1.851 -4.641 1.00 94.56 116 LYS A N 1
ATOM 914 C CA . LYS A 1 116 ? -7.371 0.494 -4.348 1.00 94.56 116 LYS A CA 1
ATOM 915 C C . LYS A 1 116 ? -7.820 -0.194 -5.628 1.00 94.56 116 LYS A C 1
ATOM 917 O O . LYS A 1 116 ? -7.921 0.459 -6.664 1.00 94.56 116 LYS A O 1
ATOM 922 N N . ILE A 1 117 ? -8.054 -1.494 -5.542 1.00 94.56 117 ILE A N 1
ATOM 923 C CA . ILE A 1 117 ? -8.557 -2.337 -6.626 1.00 94.56 117 ILE A CA 1
ATOM 924 C C . ILE A 1 117 ? -9.189 -3.591 -6.012 1.00 94.56 117 ILE A C 1
ATOM 926 O O . ILE A 1 117 ? -8.740 -4.057 -4.960 1.00 94.56 117 ILE A O 1
ATOM 930 N N . SER A 1 118 ? -10.216 -4.147 -6.656 1.00 94.88 118 SER A N 1
ATOM 931 C CA . SER A 1 118 ? -10.782 -5.427 -6.223 1.00 94.88 118 SER A CA 1
ATOM 932 C C . SER A 1 118 ? -9.732 -6.537 -6.337 1.00 94.88 118 SER A C 1
ATOM 934 O O . SER A 1 118 ? -8.913 -6.538 -7.261 1.00 94.88 118 SER A O 1
ATOM 936 N N . LYS A 1 119 ? -9.749 -7.517 -5.426 1.00 94.44 119 LYS A N 1
ATOM 937 C CA . LYS A 1 119 ? -8.829 -8.667 -5.477 1.00 94.44 119 LYS A CA 1
ATOM 938 C C . LYS A 1 119 ? -8.926 -9.383 -6.828 1.00 94.44 119 LYS A C 1
ATOM 940 O O . LYS A 1 119 ? -7.915 -9.742 -7.427 1.00 94.44 119 LYS A O 1
ATOM 945 N N . LYS A 1 120 ? -10.149 -9.532 -7.343 1.00 93.69 120 LYS A N 1
ATOM 946 C CA . LYS A 1 120 ? -10.428 -10.140 -8.649 1.00 93.69 120 LYS A CA 1
ATOM 947 C C . LYS A 1 120 ? -9.773 -9.372 -9.802 1.00 93.69 120 LYS A C 1
ATOM 949 O O . LYS A 1 120 ? -9.105 -9.990 -10.629 1.00 93.69 120 LYS A O 1
ATOM 954 N N . ASP A 1 121 ? -9.964 -8.056 -9.871 1.00 94.44 121 ASP A N 1
ATOM 955 C CA . ASP A 1 121 ? -9.418 -7.246 -10.965 1.00 94.44 121 ASP A CA 1
ATOM 956 C C . ASP A 1 121 ? -7.899 -7.107 -10.855 1.00 94.44 121 ASP A C 1
ATOM 958 O O . ASP A 1 121 ? -7.207 -7.125 -11.871 1.00 94.44 121 ASP A O 1
ATOM 962 N N . PHE A 1 122 ? -7.358 -7.094 -9.634 1.00 95.38 122 PHE A N 1
ATOM 963 C CA . PHE A 1 122 ? -5.918 -7.131 -9.408 1.00 95.38 122 PHE A CA 1
ATOM 964 C C . PHE A 1 122 ? -5.271 -8.338 -10.091 1.00 95.38 122 PHE A C 1
ATOM 966 O O . PHE A 1 122 ? -4.391 -8.155 -10.925 1.00 95.38 122 PHE A O 1
ATOM 973 N N . TYR A 1 123 ? -5.731 -9.562 -9.817 1.00 94.25 123 TYR A N 1
ATOM 974 C CA . TYR A 1 123 ? -5.139 -10.759 -10.433 1.00 94.25 123 TYR A CA 1
ATOM 975 C C . TYR A 1 123 ? -5.441 -10.891 -11.931 1.00 94.25 123 TYR A C 1
ATOM 977 O O . TYR A 1 123 ? -4.728 -11.598 -12.639 1.00 94.25 123 TYR A O 1
ATOM 985 N N . LYS A 1 124 ? -6.465 -10.196 -12.436 1.00 94.88 124 LYS A N 1
ATOM 986 C CA . LYS A 1 124 ? -6.742 -10.104 -13.874 1.00 94.88 124 LYS A CA 1
ATOM 987 C C . LYS A 1 124 ? -5.751 -9.185 -14.596 1.00 94.88 124 LYS A C 1
ATOM 989 O O . LYS A 1 124 ? -5.423 -9.438 -15.753 1.00 94.88 124 LYS A O 1
ATOM 994 N N . GLU A 1 125 ? -5.317 -8.105 -13.952 1.00 94.50 125 GLU A N 1
ATOM 995 C CA . GLU A 1 125 ? -4.506 -7.055 -14.579 1.00 94.50 125 GLU A CA 1
ATOM 996 C C . GLU A 1 125 ? -3.019 -7.082 -14.232 1.00 94.50 125 GLU A C 1
ATOM 998 O O . GLU A 1 125 ? -2.206 -6.525 -14.981 1.00 94.50 125 GLU A O 1
ATOM 1003 N N . ALA A 1 126 ? -2.670 -7.667 -13.090 1.00 95.75 126 ALA A N 1
ATOM 1004 C CA . ALA A 1 126 ? -1.312 -7.690 -12.589 1.00 95.75 126 ALA A CA 1
ATOM 1005 C C . ALA A 1 126 ? -0.415 -8.611 -13.422 1.00 95.75 126 ALA A C 1
ATOM 1007 O O . ALA A 1 126 ? -0.837 -9.627 -13.976 1.00 95.75 126 ALA A O 1
ATOM 1008 N N . LYS A 1 127 ? 0.868 -8.259 -13.474 1.00 96.25 127 LYS A N 1
ATOM 1009 C CA . LYS A 1 127 ? 1.920 -9.088 -14.058 1.00 96.25 127 LYS A CA 1
ATOM 1010 C C . LYS A 1 127 ? 2.607 -9.884 -12.963 1.00 96.25 127 LYS A C 1
ATOM 1012 O O . LYS A 1 127 ? 3.022 -9.312 -11.956 1.00 96.25 127 LYS A O 1
ATOM 1017 N N . PHE A 1 128 ? 2.734 -11.184 -13.181 1.00 96.44 128 PHE A N 1
ATOM 1018 C CA . PHE A 1 128 ? 3.508 -12.054 -12.309 1.00 96.44 128 PHE A CA 1
ATOM 1019 C C . PHE A 1 128 ? 4.998 -11.978 -12.660 1.00 96.44 128 PHE A C 1
ATOM 1021 O O . PHE A 1 128 ? 5.351 -12.031 -13.839 1.00 96.44 128 PHE A O 1
ATOM 1028 N N . TYR A 1 129 ? 5.845 -11.891 -11.638 1.00 95.88 129 TYR A N 1
ATOM 1029 C CA . TYR A 1 129 ? 7.296 -12.027 -11.738 1.00 95.88 129 TYR A CA 1
ATOM 1030 C C . TYR A 1 129 ? 7.783 -13.017 -10.686 1.00 95.88 129 TYR A C 1
ATOM 1032 O O . TYR A 1 129 ? 7.254 -13.056 -9.570 1.00 95.88 129 TYR A O 1
ATOM 1040 N N . LYS A 1 130 ? 8.790 -13.808 -11.049 1.00 96.44 130 LYS A N 1
ATOM 1041 C CA . LYS A 1 130 ? 9.412 -14.774 -10.148 1.00 96.44 130 LYS A CA 1
ATOM 1042 C C . LYS A 1 130 ? 10.474 -14.119 -9.284 1.00 96.44 130 LYS A C 1
ATOM 1044 O O . LYS A 1 130 ? 11.070 -13.105 -9.652 1.00 96.44 130 LYS A O 1
ATOM 1049 N N . GLU A 1 131 ? 10.748 -14.730 -8.139 1.00 94.88 131 GLU A N 1
ATOM 1050 C CA . GLU A 1 131 ? 11.937 -14.406 -7.361 1.00 94.88 131 GLU A CA 1
ATOM 1051 C C . GLU A 1 131 ? 13.198 -14.479 -8.238 1.00 94.88 131 GLU A C 1
ATOM 1053 O O . GLU A 1 131 ? 13.415 -15.439 -8.978 1.00 94.88 131 GLU A O 1
ATOM 1058 N N . GLY A 1 132 ? 14.031 -13.443 -8.153 1.00 94.81 132 GLY A N 1
ATOM 1059 C CA . GLY A 1 132 ? 15.252 -13.309 -8.942 1.00 94.81 132 GLY A CA 1
ATOM 1060 C C . GLY A 1 132 ? 15.069 -12.641 -10.306 1.00 94.81 132 GLY A C 1
ATOM 1061 O O . GLY A 1 132 ? 16.077 -12.273 -10.909 1.00 94.81 132 GLY A O 1
ATOM 1062 N N . ASP A 1 133 ? 13.839 -12.410 -10.776 1.00 95.44 133 ASP A N 1
ATOM 1063 C CA . ASP A 1 133 ? 13.608 -11.639 -12.003 1.00 95.44 133 ASP A CA 1
ATOM 1064 C C . ASP A 1 133 ? 14.040 -10.172 -11.810 1.00 95.44 133 ASP A C 1
ATOM 1066 O O . ASP A 1 133 ? 13.857 -9.582 -10.739 1.00 95.44 133 ASP A O 1
ATOM 1070 N N . LEU A 1 134 ? 14.610 -9.566 -12.858 1.00 92.38 134 LEU A N 1
ATOM 1071 C CA . LEU A 1 134 ? 14.908 -8.132 -12.896 1.00 92.38 134 LEU A CA 1
ATOM 1072 C C . LEU A 1 134 ? 13.597 -7.350 -13.059 1.00 92.38 134 LEU A C 1
ATOM 1074 O O . LEU A 1 134 ? 12.851 -7.589 -14.008 1.00 92.38 134 LEU A O 1
ATOM 1078 N N . ASP A 1 135 ? 13.342 -6.386 -12.174 1.00 89.56 135 ASP A N 1
ATOM 1079 C CA . ASP A 1 135 ? 12.240 -5.436 -12.324 1.00 89.56 135 ASP A CA 1
ATOM 1080 C C . ASP A 1 135 ? 12.455 -4.654 -13.631 1.00 89.56 135 ASP A C 1
ATOM 1082 O O . ASP A 1 135 ? 13.482 -3.972 -13.757 1.00 89.56 135 ASP A O 1
ATOM 1086 N N . PRO A 1 136 ? 11.540 -4.742 -14.616 1.00 87.12 136 PRO A N 1
ATOM 1087 C CA . PRO A 1 136 ? 11.704 -4.077 -15.907 1.00 87.12 136 PRO A CA 1
ATOM 1088 C C . PRO A 1 136 ? 11.771 -2.549 -15.798 1.00 87.12 136 PRO A C 1
ATOM 1090 O O . PRO A 1 136 ? 12.260 -1.903 -16.722 1.00 87.12 136 PRO A O 1
ATOM 1093 N N . ASP A 1 137 ? 11.324 -1.974 -14.677 1.00 84.38 137 ASP A N 1
ATOM 1094 C CA . ASP A 1 137 ? 11.412 -0.541 -14.391 1.00 84.38 137 ASP A CA 1
ATOM 1095 C C . ASP A 1 137 ? 12.727 -0.145 -13.684 1.00 84.38 137 ASP A C 1
ATOM 1097 O O . ASP A 1 137 ? 12.897 1.006 -13.264 1.00 84.38 137 ASP A O 1
ATOM 1101 N N . SER A 1 138 ? 13.674 -1.079 -13.539 1.00 85.19 138 SER A N 1
ATOM 1102 C CA . SER A 1 138 ? 14.990 -0.810 -12.953 1.00 85.19 138 SER A CA 1
ATOM 1103 C C . SER A 1 138 ? 15.750 0.266 -13.740 1.00 85.19 138 SER A C 1
ATOM 1105 O O . SER A 1 138 ? 15.815 0.206 -14.971 1.00 85.19 138 SER A O 1
ATOM 1107 N N . PRO A 1 139 ? 16.388 1.244 -13.070 1.00 82.75 139 PRO A N 1
ATOM 1108 C CA . PRO A 1 139 ? 17.228 2.216 -13.748 1.00 82.75 139 PRO A CA 1
ATOM 1109 C C . PRO A 1 139 ? 18.469 1.538 -14.368 1.00 82.75 139 PRO A C 1
ATOM 1111 O O . PRO A 1 139 ? 18.995 0.577 -13.801 1.00 82.75 139 PRO A O 1
ATOM 1114 N N . PRO A 1 140 ? 19.017 2.073 -15.479 1.00 84.06 140 PRO A N 1
ATOM 1115 C CA . PRO A 1 140 ? 20.140 1.457 -16.200 1.00 84.06 140 PRO A CA 1
ATOM 1116 C C . PRO A 1 140 ? 21.404 1.219 -15.362 1.00 84.06 140 PRO A C 1
ATOM 1118 O O . PRO A 1 140 ? 22.239 0.393 -15.713 1.00 84.06 140 PRO A O 1
ATOM 1121 N N . ASN A 1 141 ? 21.566 1.968 -14.271 1.00 88.69 141 ASN A N 1
ATOM 1122 C CA . ASN A 1 141 ? 22.731 1.937 -13.393 1.00 88.69 141 ASN A CA 1
ATOM 1123 C C . ASN A 1 141 ? 22.488 1.225 -12.050 1.00 88.69 141 ASN A C 1
ATOM 1125 O O . ASN A 1 141 ? 23.409 1.168 -11.238 1.00 88.69 141 ASN A O 1
ATOM 1129 N N . ALA A 1 142 ? 21.285 0.697 -11.794 1.00 85.31 142 ALA A N 1
ATOM 1130 C CA . ALA A 1 142 ? 20.994 -0.080 -10.589 1.00 85.31 142 ALA A CA 1
ATOM 1131 C C . ALA A 1 142 ? 19.839 -1.066 -10.829 1.00 85.31 142 ALA A C 1
ATOM 1133 O O . ALA A 1 142 ? 18.675 -0.679 -10.856 1.00 85.31 142 ALA A O 1
ATOM 1134 N N . GLY A 1 143 ? 20.163 -2.353 -10.970 1.00 86.19 143 GLY A N 1
ATOM 1135 C CA . GLY A 1 143 ? 19.159 -3.409 -11.103 1.00 86.19 143 GLY A CA 1
ATOM 1136 C C . GLY A 1 143 ? 18.429 -3.674 -9.787 1.00 86.19 143 GLY A C 1
ATOM 1137 O O . GLY A 1 143 ? 19.066 -3.928 -8.762 1.00 86.19 143 GLY A O 1
ATOM 1138 N N . PHE A 1 144 ? 17.100 -3.649 -9.818 1.00 87.00 144 PHE A N 1
ATOM 1139 C CA . PHE A 1 144 ? 16.252 -4.126 -8.733 1.00 87.00 144 PHE A CA 1
ATOM 1140 C C . PHE A 1 144 ? 15.705 -5.495 -9.106 1.00 87.00 144 PHE A C 1
ATOM 1142 O O . PHE A 1 144 ? 15.131 -5.662 -10.172 1.00 87.00 144 PHE A O 1
ATOM 1149 N N . TYR A 1 145 ? 15.872 -6.468 -8.220 1.00 91.50 145 TYR A N 1
ATOM 1150 C CA . TYR A 1 145 ? 15.409 -7.832 -8.446 1.00 91.50 145 TYR A CA 1
ATOM 1151 C C . TYR A 1 145 ? 14.281 -8.164 -7.476 1.00 91.50 145 TYR A C 1
ATOM 1153 O O . TYR A 1 145 ? 14.324 -7.762 -6.302 1.00 91.50 145 TYR A O 1
ATOM 1161 N N . PHE A 1 146 ? 13.275 -8.890 -7.955 1.00 90.88 146 PHE A N 1
ATOM 1162 C CA . PHE A 1 146 ? 12.185 -9.366 -7.112 1.00 90.88 146 PHE A CA 1
ATOM 1163 C C . PHE A 1 146 ? 12.720 -10.368 -6.087 1.00 90.88 146 PHE A C 1
ATOM 1165 O O . PHE A 1 146 ? 13.494 -11.264 -6.410 1.00 90.88 146 PHE A O 1
ATOM 1172 N N . ARG A 1 147 ? 12.328 -10.192 -4.823 1.00 89.94 147 ARG A N 1
ATOM 1173 C CA . ARG A 1 147 ? 12.815 -10.999 -3.685 1.00 89.94 147 ARG A CA 1
ATOM 1174 C C . ARG A 1 147 ? 11.873 -12.136 -3.288 1.00 89.94 147 ARG A C 1
ATOM 1176 O O . ARG A 1 147 ? 12.086 -12.763 -2.262 1.00 89.94 147 ARG A O 1
ATOM 1183 N N . ALA A 1 148 ? 10.788 -12.289 -4.034 1.00 90.75 148 ALA A N 1
ATOM 1184 C CA . ALA A 1 148 ? 9.780 -13.322 -3.880 1.00 90.75 148 ALA A CA 1
ATOM 1185 C C . ALA A 1 148 ? 8.930 -13.344 -5.154 1.00 90.75 148 ALA A C 1
ATOM 1187 O O . ALA A 1 148 ? 8.807 -12.316 -5.834 1.00 90.75 148 ALA A O 1
ATOM 1188 N N . ASP A 1 149 ? 8.292 -14.479 -5.416 1.00 93.88 149 ASP A N 1
ATOM 1189 C CA . ASP A 1 149 ? 7.224 -14.587 -6.406 1.00 93.88 149 ASP A CA 1
ATOM 1190 C C . ASP A 1 149 ? 6.111 -13.586 -6.074 1.00 93.88 149 ASP A C 1
ATOM 1192 O O . ASP A 1 149 ? 5.633 -13.508 -4.934 1.00 93.88 149 ASP A O 1
ATOM 1196 N N . CYS A 1 150 ? 5.728 -12.755 -7.044 1.00 94.69 150 CYS A N 1
ATOM 1197 C CA . CYS A 1 150 ? 4.797 -11.663 -6.786 1.00 94.69 150 CYS A CA 1
ATOM 1198 C C . CYS A 1 150 ? 4.034 -11.172 -8.018 1.00 94.69 150 CYS A C 1
ATOM 1200 O O . CYS A 1 150 ? 4.486 -11.257 -9.159 1.00 94.69 150 CYS A O 1
ATOM 1202 N N . TYR A 1 151 ? 2.875 -10.576 -7.752 1.00 96.06 151 TYR A N 1
ATOM 1203 C CA . TYR A 1 151 ? 2.033 -9.894 -8.726 1.00 96.06 151 TYR A CA 1
ATOM 1204 C C . TYR A 1 151 ? 2.209 -8.390 -8.599 1.00 96.06 151 TYR A C 1
ATOM 1206 O O . TYR A 1 151 ? 2.219 -7.844 -7.494 1.00 96.06 151 TYR A O 1
ATOM 1214 N N . ASN A 1 152 ? 2.337 -7.720 -9.739 1.00 95.62 152 ASN A N 1
ATOM 1215 C CA . ASN A 1 152 ? 2.667 -6.309 -9.816 1.00 95.62 152 ASN A CA 1
ATOM 1216 C C . ASN A 1 152 ? 1.703 -5.570 -10.740 1.00 95.62 152 ASN A C 1
ATOM 1218 O O . ASN A 1 152 ? 1.462 -5.988 -11.874 1.00 95.62 152 ASN A O 1
ATOM 1222 N N . ILE A 1 153 ? 1.191 -4.442 -10.261 1.00 95.00 153 ILE A N 1
ATOM 1223 C CA . ILE A 1 153 ? 0.366 -3.516 -11.034 1.00 95.00 153 ILE A CA 1
ATOM 1224 C C . ILE A 1 153 ? 0.951 -2.100 -10.904 1.00 95.00 153 ILE A C 1
ATOM 1226 O O . ILE A 1 153 ? 1.272 -1.683 -9.788 1.00 95.00 153 ILE A O 1
ATOM 1230 N N . PRO A 1 154 ? 1.139 -1.341 -11.997 1.00 94.19 154 PRO A N 1
ATOM 1231 C CA . PRO A 1 154 ? 1.605 0.038 -11.896 1.00 94.19 154 PRO A CA 1
ATOM 1232 C C . PRO A 1 154 ? 0.546 0.917 -11.223 1.00 94.19 154 PRO A C 1
ATOM 1234 O O . PRO A 1 154 ? -0.654 0.702 -11.392 1.00 94.19 154 PRO A O 1
ATOM 1237 N N . ILE A 1 155 ? 0.985 1.944 -10.492 1.00 93.94 155 ILE A N 1
ATOM 1238 C CA . ILE A 1 155 ? 0.088 2.894 -9.809 1.00 93.94 155 ILE A CA 1
ATOM 1239 C C . ILE A 1 155 ? -0.905 3.545 -10.783 1.00 93.94 155 ILE A C 1
ATOM 1241 O O . ILE A 1 155 ? -2.046 3.779 -10.403 1.00 93.94 155 ILE A O 1
ATOM 1245 N N . SER A 1 156 ? -0.511 3.788 -12.036 1.00 91.75 156 SER A N 1
ATOM 1246 C CA . SER A 1 156 ? -1.371 4.341 -13.093 1.00 91.75 156 SER A CA 1
ATOM 1247 C C . SER A 1 156 ? -2.605 3.493 -13.417 1.00 91.75 156 SER A C 1
ATOM 1249 O O . SER A 1 156 ? -3.544 4.002 -14.021 1.00 91.75 156 SER A O 1
ATOM 1251 N N . LYS A 1 157 ? -2.608 2.212 -13.033 1.00 91.38 157 LYS A N 1
ATOM 1252 C CA . LYS A 1 157 ? -3.739 1.292 -13.197 1.00 91.38 157 LYS A CA 1
ATOM 1253 C C . LYS A 1 157 ? -4.599 1.145 -11.941 1.00 91.38 157 LYS A C 1
ATOM 1255 O O . LYS A 1 157 ? -5.601 0.440 -11.979 1.00 91.38 157 LYS A O 1
ATOM 1260 N N . LEU A 1 158 ? -4.216 1.764 -10.825 1.00 89.25 158 LEU A N 1
ATOM 1261 C CA . LEU A 1 158 ? -5.044 1.773 -9.622 1.00 89.25 158 LEU A CA 1
ATOM 1262 C C . LEU A 1 158 ? -6.141 2.832 -9.753 1.00 89.25 158 LEU A C 1
ATOM 1264 O O . LEU A 1 158 ? -5.892 3.905 -10.297 1.00 89.25 158 LEU A O 1
ATOM 1268 N N . ASN A 1 159 ? -7.331 2.506 -9.239 1.00 68.19 159 ASN A N 1
ATOM 1269 C CA . ASN A 1 159 ? -8.612 3.167 -9.495 1.00 68.19 159 ASN A CA 1
ATOM 1270 C C . ASN A 1 159 ? -8.574 4.611 -10.025 1.00 68.19 159 ASN A C 1
ATOM 1272 O O . ASN A 1 159 ? -8.224 5.573 -9.338 1.00 68.19 159 ASN A O 1
ATOM 1276 N N . SER A 1 160 ? -9.137 4.696 -11.225 1.00 49.84 160 SER A N 1
ATOM 1277 C CA . SER A 1 160 ? -9.718 5.807 -11.973 1.00 49.84 160 SER A CA 1
ATOM 1278 C C . SER A 1 160 ? -11.001 6.403 -11.357 1.00 49.84 160 SER A C 1
ATOM 1280 O O . SER A 1 160 ? -11.826 6.943 -12.090 1.00 49.84 160 SER A O 1
ATOM 1282 N N . ASP A 1 161 ? -11.217 6.297 -10.041 1.00 46.81 161 ASP A N 1
ATOM 1283 C CA . ASP A 1 161 ? -12.432 6.824 -9.400 1.00 46.81 161 ASP A CA 1
ATOM 1284 C C . ASP A 1 161 ? -12.301 8.324 -9.083 1.00 46.81 161 ASP A C 1
ATOM 1286 O O . ASP A 1 161 ? -11.362 8.755 -8.408 1.00 46.81 161 ASP A O 1
ATOM 1290 N N . GLU A 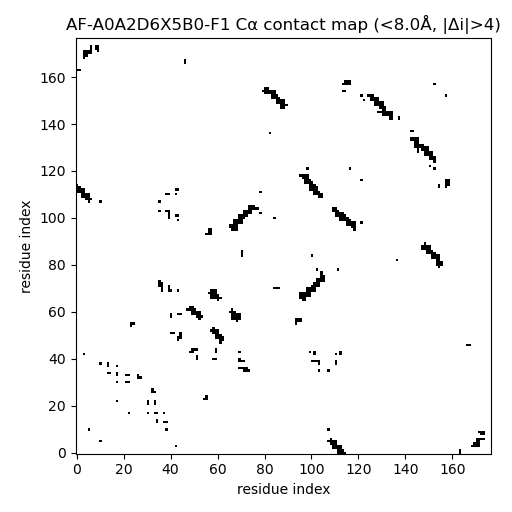1 162 ? -13.314 9.105 -9.482 1.00 45.28 162 GLU A N 1
ATOM 1291 C CA . GLU A 1 162 ? -13.523 10.555 -9.251 1.00 45.28 162 GLU A CA 1
ATOM 1292 C C . GLU A 1 162 ? -13.541 10.996 -7.762 1.00 45.28 162 GLU A C 1
ATOM 1294 O O . GLU A 1 162 ? -13.946 12.107 -7.411 1.00 45.28 162 GLU A O 1
ATOM 1299 N N . THR A 1 163 ? -13.137 10.132 -6.833 1.00 51.50 163 THR A N 1
ATOM 1300 C CA . THR A 1 163 ? -13.267 10.328 -5.385 1.00 51.50 163 THR A CA 1
ATOM 1301 C C . THR A 1 163 ? -11.978 10.746 -4.683 1.00 51.50 163 THR A C 1
ATOM 1303 O O . THR A 1 163 ? -12.063 11.234 -3.555 1.00 51.50 163 THR A O 1
ATOM 1306 N N . LEU A 1 164 ? -10.800 10.662 -5.319 1.00 53.81 164 LEU A N 1
ATOM 1307 C CA . LEU A 1 164 ? -9.537 11.093 -4.690 1.00 53.81 164 LEU A CA 1
ATOM 1308 C C . LEU A 1 164 ? -9.542 12.584 -4.302 1.00 53.81 164 LEU A C 1
ATOM 1310 O O . LEU A 1 164 ? -9.015 12.951 -3.240 1.00 53.81 164 LEU A O 1
ATOM 1314 N N . ASP A 1 165 ? -10.194 13.425 -5.107 1.00 52.53 165 ASP A N 1
ATOM 1315 C CA . ASP A 1 165 ? -10.334 14.866 -4.857 1.00 52.53 165 ASP A CA 1
ATOM 1316 C C . ASP A 1 165 ? -11.310 15.179 -3.716 1.00 52.53 165 ASP A C 1
ATOM 1318 O O . ASP A 1 165 ? -11.154 16.186 -3.028 1.00 52.53 165 ASP A O 1
ATOM 1322 N N . ARG A 1 166 ? -12.264 14.280 -3.436 1.00 54.78 166 ARG A N 1
ATOM 1323 C CA . ARG A 1 166 ? -13.239 14.414 -2.336 1.00 54.78 166 ARG A CA 1
ATOM 1324 C C . ARG A 1 166 ? -12.707 13.929 -0.988 1.00 54.78 166 ARG A C 1
ATOM 1326 O O . ARG A 1 166 ? -13.334 14.166 0.045 1.00 54.78 166 ARG A O 1
ATOM 1333 N N . LEU A 1 167 ? -11.563 13.246 -0.972 1.00 56.69 167 LEU A N 1
ATOM 1334 C CA . LEU A 1 167 ? -10.916 12.838 0.272 1.00 56.69 167 LEU A CA 1
ATOM 1335 C C . LEU A 1 167 ? -10.411 14.080 1.033 1.00 56.69 167 LEU A C 1
ATOM 1337 O O . LEU A 1 167 ? -9.897 15.011 0.409 1.00 56.69 167 LEU A O 1
ATOM 1341 N N . PRO A 1 168 ? -10.482 14.112 2.371 1.00 56.28 168 PRO A N 1
ATOM 1342 C CA . PRO A 1 168 ? -10.019 15.261 3.142 1.00 56.28 168 PRO A CA 1
ATOM 1343 C C . PRO A 1 168 ? -8.530 15.544 2.886 1.00 56.28 168 PRO A C 1
ATOM 1345 O O . PRO A 1 168 ? -7.691 14.642 2.949 1.00 56.28 168 PRO A O 1
ATOM 1348 N N . THR A 1 169 ? -8.197 16.800 2.590 1.00 51.09 169 THR A N 1
ATOM 1349 C CA . THR A 1 169 ? -6.823 17.321 2.602 1.00 51.09 169 THR A CA 1
ATOM 1350 C C . THR A 1 169 ? -6.468 17.753 4.030 1.00 51.09 169 THR A C 1
ATOM 1352 O O . THR A 1 169 ? -7.336 18.206 4.772 1.00 51.09 169 THR A O 1
ATOM 1355 N N . GLY A 1 170 ? -5.216 17.571 4.466 1.00 58.03 170 GLY A N 1
ATOM 1356 C CA . GLY A 1 170 ? -4.764 18.086 5.767 1.00 58.03 170 GLY A CA 1
ATOM 1357 C C . GLY A 1 170 ? -3.731 17.231 6.501 1.00 58.03 170 GLY A C 1
ATOM 1358 O O . GLY A 1 170 ? -3.347 16.151 6.052 1.00 58.03 170 GLY A O 1
ATOM 1359 N N . VAL A 1 171 ? -3.277 17.752 7.642 1.00 52.94 171 VAL A N 1
ATOM 1360 C CA . VAL A 1 171 ? -2.482 17.025 8.643 1.00 52.94 171 VAL A CA 1
ATOM 1361 C C . VAL A 1 171 ? -3.432 16.103 9.409 1.00 52.94 171 VAL A C 1
ATOM 1363 O O . VAL A 1 171 ? -4.512 16.534 9.810 1.00 52.94 171 VAL A O 1
ATOM 1366 N N . TYR A 1 172 ? -3.077 14.828 9.576 1.00 51.72 172 TYR A N 1
ATOM 1367 C CA . TYR A 1 172 ? -3.834 13.954 10.470 1.00 51.72 172 TYR A CA 1
ATOM 1368 C C . TYR A 1 172 ? -3.349 14.169 11.898 1.00 51.72 172 TYR A C 1
ATOM 1370 O O . TYR A 1 172 ? -2.206 13.856 12.219 1.00 51.72 172 TYR A O 1
ATOM 1378 N N . GLU A 1 173 ? -4.216 14.710 12.740 1.00 48.62 173 GLU A N 1
ATOM 1379 C CA . GLU A 1 173 ? -4.069 14.687 14.190 1.00 48.62 173 GLU A CA 1
ATOM 1380 C C . GLU A 1 173 ? -4.899 13.492 14.668 1.00 48.62 173 GLU A C 1
ATOM 1382 O O . GLU A 1 173 ? -6.127 13.518 14.590 1.00 48.62 173 GLU A O 1
ATOM 1387 N N . GLY A 1 174 ? -4.237 12.380 14.999 1.00 42.91 174 GLY A N 1
ATOM 1388 C CA . GLY A 1 174 ? -4.912 11.173 15.472 1.00 42.91 174 GLY A CA 1
ATOM 1389 C C . GLY A 1 174 ? -5.768 11.470 16.704 1.00 42.91 174 GLY A C 1
ATOM 1390 O O . GLY A 1 174 ? -5.311 12.142 17.625 1.00 42.91 174 GLY A O 1
ATOM 1391 N N . GLY A 1 175 ? -7.008 10.978 16.709 1.00 39.62 175 GLY A N 1
ATOM 1392 C CA . GLY A 1 175 ? -7.857 10.998 17.897 1.00 39.62 175 GLY A CA 1
ATOM 1393 C C . GLY A 1 175 ? -7.302 10.047 18.954 1.00 39.62 175 GLY A C 1
ATOM 1394 O O . GLY A 1 175 ? -6.828 8.961 18.619 1.00 39.62 175 GLY A O 1
ATOM 1395 N N . HIS A 1 176 ? -7.332 10.481 20.213 1.00 32.66 176 HIS A N 1
ATOM 1396 C CA . HIS A 1 176 ? -7.041 9.621 21.355 1.00 32.66 176 HIS A CA 1
ATOM 1397 C C . HIS A 1 176 ? -8.026 8.443 21.371 1.00 32.66 176 HIS A C 1
ATOM 1399 O O . HIS A 1 176 ? -9.223 8.649 21.157 1.00 32.66 176 HIS A O 1
ATOM 1405 N N . TYR A 1 177 ? -7.486 7.236 21.562 1.00 33.78 177 TYR A N 1
ATOM 1406 C CA . TYR A 1 177 ? -8.258 6.033 21.876 1.00 33.78 177 TYR A CA 1
ATOM 1407 C C . TYR A 1 177 ? -8.996 6.199 23.206 1.00 33.78 177 TYR A C 1
ATOM 1409 O O . TYR A 1 177 ? -8.406 6.824 24.120 1.00 33.78 177 TYR A O 1
#

Sec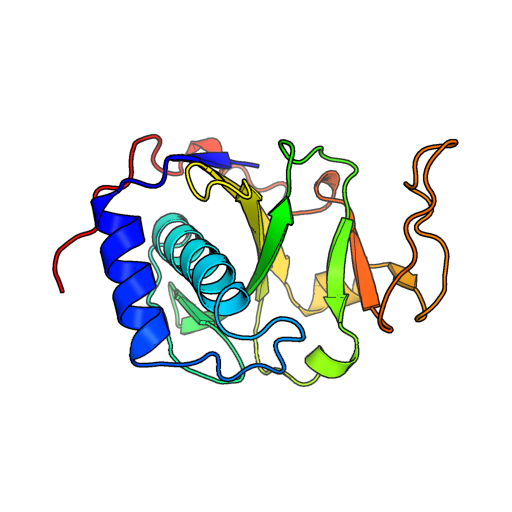ondary structure (DSSP, 8-state):
-EEEEEPHHHHHHHHHHHHHS--SS--SSTTHHHHHHHHHHHHHHHHHT-EE---SS-SEEETTTEEEEEEEEEESS---TTSEEEEEGGGTTS--SEEEEEEEETTSSEEEEEEEEEHHHHHHHPEEE-TTPBPTT--TTS--B-SS-EEEEEGGGS---TTGGGSPPSEE-PPP-

Sequence (177 aa):
MKKFKISSSTLLNIKDRAKTLPLLNNSIRGGEGAVVAYIGEEVVKRVLRGKIEDTYDYDVTYGDGTKVDVKTKERTVPPRENYNCTVADFNTKQECDEYAFVSVLNDHSTAWYLGKISKKDFYKEAKFYKEGDLDPDSPPNAGFYFRADCYNIPISKLNSDETLDRLPTGVYEGGHY

Foldseek 3Di:
DDKAFEDPQNLVVQLVCCVVDFQPDPPPDGSLVSSQQVLQLVVVCQQQVWDADNDPQAGTAHDPGAGEHEQEAEDQDDDDQQDKDKDFPVSLPRPGQKYWYKYAYPVRRMMDGLAMDTSVVQVVAWDWDAFQDWDPPADPVDTDTHHHTITIDGSNPHDPDPCSVVRDDDHDDDDDD